Protein AF-A0A6A1UR45-F1 (afdb_monomer_lite)

Structure (mmCIF, N/CA/C/O backbone):
data_AF-A0A6A1UR45-F1
#
_entry.id   AF-A0A6A1UR45-F1
#
loop_
_atom_site.group_PDB
_atom_site.id
_atom_site.type_symbol
_atom_site.label_atom_id
_atom_site.label_alt_id
_atom_site.label_comp_id
_atom_site.label_asym_id
_atom_site.label_entity_id
_atom_site.label_seq_id
_atom_site.pdbx_PDB_ins_code
_atom_site.Cartn_x
_atom_site.Cartn_y
_atom_site.Cartn_z
_atom_site.occupancy
_atom_site.B_iso_or_equiv
_atom_site.auth_seq_id
_atom_site.auth_comp_id
_atom_site.auth_asym_id
_atom_site.auth_atom_id
_atom_site.pdbx_PDB_model_num
ATOM 1 N N . MET A 1 1 ? -0.175 7.652 -8.064 1.00 61.66 1 MET A N 1
ATOM 2 C CA . MET A 1 1 ? 0.955 7.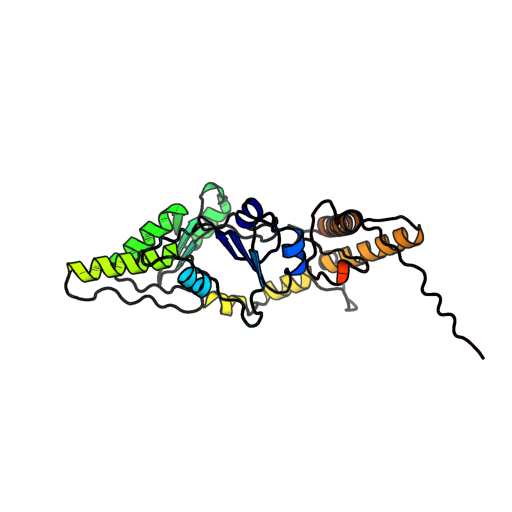831 -7.114 1.00 61.66 1 MET A CA 1
ATOM 3 C C . MET A 1 1 ? 1.199 9.313 -6.818 1.00 61.66 1 MET A C 1
ATOM 5 O O . MET A 1 1 ? 1.717 10.023 -7.670 1.00 61.66 1 MET A O 1
ATOM 9 N N . ARG A 1 2 ? 0.845 9.786 -5.615 1.00 75.94 2 ARG A N 1
ATOM 10 C CA . ARG A 1 2 ? 0.885 11.218 -5.234 1.00 75.94 2 ARG A CA 1
ATOM 11 C C . ARG A 1 2 ? 2.301 11.770 -5.034 1.00 75.94 2 ARG A C 1
ATOM 13 O O . ARG A 1 2 ? 2.609 12.852 -5.511 1.00 75.94 2 ARG A O 1
ATOM 20 N N . ARG A 1 3 ? 3.188 10.995 -4.401 1.00 85.00 3 ARG A N 1
ATOM 21 C CA . ARG A 1 3 ? 4.589 11.387 -4.177 1.00 85.00 3 ARG A CA 1
ATOM 22 C C . ARG A 1 3 ? 5.346 11.611 -5.488 1.00 85.00 3 ARG A C 1
ATOM 24 O O . ARG A 1 3 ? 6.034 12.615 -5.629 1.00 85.00 3 ARG A O 1
ATOM 31 N N . ALA A 1 4 ? 5.188 10.699 -6.449 1.00 83.69 4 ALA A N 1
ATOM 32 C CA . ALA A 1 4 ? 5.793 10.833 -7.773 1.00 83.69 4 ALA A CA 1
ATOM 33 C C . ALA A 1 4 ? 5.283 12.081 -8.506 1.00 83.69 4 ALA A C 1
ATOM 35 O O . ALA A 1 4 ? 6.070 12.772 -9.137 1.00 83.69 4 ALA A O 1
ATOM 36 N N . TYR A 1 5 ? 3.995 12.408 -8.357 1.00 83.06 5 TYR A N 1
ATOM 37 C CA . TYR A 1 5 ? 3.410 13.614 -8.942 1.00 83.06 5 TYR A CA 1
ATOM 38 C C . TYR A 1 5 ? 4.028 14.905 -8.382 1.00 83.06 5 TYR A C 1
ATOM 40 O O . TYR A 1 5 ? 4.360 15.796 -9.153 1.00 83.06 5 TYR A O 1
ATOM 48 N N . ILE A 1 6 ? 4.231 15.002 -7.062 1.00 87.19 6 ILE A N 1
ATOM 49 C CA . ILE A 1 6 ? 4.760 16.233 -6.444 1.00 87.19 6 ILE A CA 1
ATOM 50 C C . ILE A 1 6 ? 6.286 16.368 -6.527 1.00 87.19 6 ILE A C 1
ATOM 52 O O . ILE A 1 6 ? 6.792 17.483 -6.568 1.00 87.19 6 ILE A O 1
ATOM 56 N N . SER A 1 7 ? 7.024 15.254 -6.522 1.00 86.19 7 SER A N 1
ATOM 57 C CA . SER A 1 7 ? 8.495 15.260 -6.422 1.00 86.19 7 SER A CA 1
ATOM 58 C C . SER A 1 7 ? 9.215 14.842 -7.702 1.00 86.19 7 SER A C 1
ATOM 60 O O . SER A 1 7 ? 10.429 14.979 -7.783 1.00 86.19 7 SER A O 1
ATOM 62 N N . GLY A 1 8 ? 8.511 14.263 -8.678 1.00 86.12 8 GLY A N 1
ATOM 63 C CA . GLY A 1 8 ? 9.128 13.595 -9.829 1.00 86.12 8 GLY A CA 1
ATOM 64 C C . GLY A 1 8 ? 9.773 12.239 -9.501 1.00 86.12 8 GLY A C 1
ATOM 65 O O . GLY A 1 8 ? 10.103 11.481 -10.411 1.00 86.12 8 GLY A O 1
ATOM 66 N N . PHE A 1 9 ? 9.910 11.877 -8.219 1.00 87.44 9 PHE A N 1
ATOM 67 C CA . PHE A 1 9 ? 10.583 10.650 -7.798 1.00 87.44 9 PHE A CA 1
ATOM 68 C C . PHE A 1 9 ? 9.683 9.403 -7.877 1.00 87.44 9 PHE A C 1
ATOM 70 O O . PHE A 1 9 ? 8.673 9.263 -7.173 1.00 87.44 9 PHE A O 1
ATOM 77 N N . THR A 1 10 ? 10.108 8.444 -8.701 1.00 83.31 10 THR A N 1
ATOM 78 C CA . THR A 1 10 ? 9.331 7.254 -9.100 1.00 83.31 10 THR A CA 1
ATOM 79 C C . THR A 1 10 ? 9.735 5.953 -8.396 1.00 83.31 10 THR A C 1
ATOM 81 O O . THR A 1 10 ? 9.157 4.911 -8.696 1.00 83.31 10 THR A O 1
ATOM 84 N N . GLY A 1 11 ? 10.693 5.978 -7.459 1.00 78.25 11 GLY A N 1
ATOM 85 C CA . GLY A 1 11 ? 11.108 4.774 -6.718 1.00 78.25 11 GLY A CA 1
ATOM 86 C C . GLY A 1 11 ? 9.966 4.156 -5.902 1.00 78.25 11 GLY A C 1
ATOM 87 O O . GLY A 1 11 ? 8.991 4.827 -5.582 1.00 78.25 11 GLY A O 1
ATOM 88 N N . SER A 1 12 ? 10.025 2.873 -5.542 1.00 75.50 12 SER A N 1
ATOM 89 C CA . SER A 1 12 ? 8.885 2.253 -4.839 1.00 75.50 12 SER A CA 1
ATOM 90 C C . SER A 1 12 ? 8.754 2.696 -3.376 1.00 75.50 12 SER A C 1
ATOM 92 O O . SER A 1 12 ? 7.643 2.766 -2.854 1.00 75.50 12 SER A O 1
ATOM 94 N N . ALA A 1 13 ? 9.860 3.066 -2.727 1.00 74.69 13 ALA A N 1
ATOM 95 C CA . ALA A 1 13 ? 9.895 3.479 -1.327 1.00 74.69 13 ALA A CA 1
ATOM 96 C C . ALA A 1 13 ? 10.333 4.938 -1.200 1.00 74.69 13 ALA A C 1
ATOM 98 O O . ALA A 1 13 ? 11.231 5.379 -1.907 1.00 74.69 13 ALA A O 1
ATOM 99 N N . GLY A 1 14 ? 9.685 5.681 -0.305 1.00 80.94 14 GLY A N 1
ATOM 100 C CA . GLY A 1 14 ? 10.099 7.032 0.058 1.00 80.94 14 GLY A CA 1
ATOM 101 C C . GLY A 1 14 ? 8.958 7.884 0.600 1.00 80.94 14 GLY A C 1
ATOM 102 O O . GLY A 1 14 ? 7.808 7.714 0.182 1.00 80.94 14 GLY A O 1
ATOM 103 N N . THR A 1 15 ? 9.300 8.812 1.489 1.00 82.50 15 THR A N 1
ATOM 104 C CA . THR A 1 15 ? 8.380 9.710 2.198 1.00 82.50 15 THR A CA 1
ATOM 105 C C . THR A 1 15 ? 8.725 11.149 1.849 1.00 82.50 15 THR A C 1
ATOM 107 O O . THR A 1 15 ? 9.848 11.587 2.088 1.00 82.50 15 THR A O 1
ATOM 110 N N . ALA A 1 16 ? 7.768 11.879 1.276 1.00 86.56 16 ALA A N 1
ATOM 111 C CA . ALA A 1 16 ? 7.919 13.299 0.979 1.00 86.56 16 ALA A CA 1
ATOM 112 C C . ALA A 1 16 ? 7.260 14.140 2.075 1.00 86.56 16 ALA A C 1
ATOM 114 O O . ALA A 1 16 ? 6.125 13.867 2.463 1.00 86.56 16 ALA A O 1
ATOM 115 N N . VAL A 1 17 ? 7.959 15.176 2.525 1.00 87.44 17 VAL A N 1
ATOM 116 C CA . VAL A 1 17 ? 7.469 16.175 3.474 1.00 87.44 17 VAL A CA 1
ATOM 117 C C . VAL A 1 17 ? 7.670 17.545 2.856 1.00 87.44 17 VAL A C 1
ATOM 119 O O . VAL A 1 17 ? 8.765 17.874 2.405 1.00 87.44 17 VAL A O 1
ATOM 122 N N . VAL A 1 18 ? 6.608 18.342 2.828 1.00 88.81 18 VAL A N 1
ATOM 123 C CA . VAL A 1 18 ? 6.629 19.693 2.268 1.00 88.81 18 VAL A CA 1
ATOM 124 C C . VAL A 1 18 ? 6.163 20.659 3.348 1.00 88.81 18 VAL A C 1
ATOM 126 O O . VAL A 1 18 ? 5.072 20.508 3.895 1.00 88.81 18 VAL A O 1
ATOM 129 N N . THR A 1 19 ? 7.007 21.632 3.672 1.00 88.69 19 THR A N 1
ATOM 130 C CA . THR A 1 19 ? 6.683 22.779 4.526 1.00 88.69 19 THR A CA 1
ATOM 131 C C . THR A 1 19 ? 6.511 24.025 3.655 1.00 88.69 19 THR A C 1
ATOM 133 O O . THR A 1 19 ? 6.597 23.949 2.430 1.00 88.69 19 THR A O 1
ATOM 136 N N . LYS A 1 20 ? 6.257 25.191 4.266 1.00 85.31 20 LYS A N 1
ATOM 137 C CA . LYS A 1 20 ? 6.174 26.459 3.522 1.00 85.31 20 LYS A CA 1
ATOM 138 C C . LYS A 1 20 ? 7.469 26.788 2.774 1.00 85.31 20 LYS A C 1
ATOM 140 O O . LYS A 1 20 ? 7.406 27.348 1.687 1.00 85.31 20 LYS A O 1
ATOM 145 N N . ASP A 1 21 ? 8.607 26.392 3.344 1.00 87.44 21 ASP A N 1
ATOM 146 C CA . ASP A 1 21 ? 9.923 26.848 2.892 1.00 87.44 21 ASP A CA 1
ATOM 147 C C . ASP A 1 21 ? 10.797 25.719 2.332 1.00 87.44 21 ASP A C 1
ATOM 149 O O . ASP A 1 21 ? 11.797 25.985 1.667 1.00 87.44 21 ASP A O 1
ATOM 153 N N . LYS A 1 22 ? 10.475 24.449 2.623 1.00 90.75 22 LYS A N 1
ATOM 154 C CA . LYS A 1 22 ? 11.328 23.301 2.278 1.00 90.75 22 LYS A CA 1
ATOM 155 C C . LYS A 1 22 ? 10.511 22.119 1.768 1.00 90.75 22 LYS A C 1
ATOM 157 O O . LYS A 1 22 ? 9.478 21.776 2.336 1.00 90.75 22 LYS A O 1
ATOM 162 N N . ALA A 1 23 ? 11.031 21.438 0.750 1.00 92.38 23 ALA A N 1
ATOM 163 C CA . ALA A 1 23 ? 10.543 20.142 0.292 1.00 92.38 23 ALA A CA 1
ATOM 164 C C . ALA A 1 23 ? 11.639 19.093 0.499 1.00 92.38 23 ALA A C 1
ATOM 166 O O . ALA A 1 23 ? 12.772 19.270 0.054 1.00 92.38 23 ALA A O 1
ATOM 167 N N . VAL A 1 24 ? 11.321 18.014 1.208 1.00 93.50 24 VAL A N 1
ATOM 168 C CA . VAL A 1 24 ? 12.292 17.002 1.631 1.00 93.50 24 VAL A CA 1
ATOM 169 C C . VAL A 1 24 ? 11.771 15.610 1.299 1.00 93.50 24 VAL A C 1
ATOM 171 O O . VAL A 1 24 ? 10.597 15.312 1.518 1.00 93.50 24 VAL A O 1
ATOM 174 N N . LEU A 1 25 ? 12.636 14.745 0.769 1.00 92.19 25 LEU A N 1
ATOM 175 C CA . LEU A 1 25 ? 12.317 13.356 0.450 1.00 92.19 25 LEU A CA 1
ATOM 176 C C . LEU A 1 25 ? 13.262 12.411 1.198 1.00 92.19 25 LEU A C 1
ATOM 178 O O . LEU A 1 25 ? 14.460 12.408 0.932 1.00 92.19 25 LEU A O 1
ATOM 182 N N . TRP A 1 26 ? 12.718 11.544 2.052 1.00 89.62 26 TRP A N 1
ATOM 183 C CA . TRP A 1 26 ? 13.439 10.383 2.575 1.00 89.62 26 TRP A CA 1
ATOM 184 C C . TRP A 1 26 ? 13.266 9.197 1.643 1.00 89.62 26 TRP A C 1
ATOM 186 O O . TRP A 1 26 ? 12.150 8.879 1.236 1.00 89.62 26 TRP A O 1
ATOM 196 N N . THR A 1 27 ? 14.356 8.500 1.358 1.00 86.06 27 THR A N 1
ATOM 197 C CA . THR A 1 27 ? 14.334 7.206 0.670 1.00 86.06 27 THR A CA 1
ATOM 198 C C . THR A 1 27 ? 15.466 6.331 1.192 1.00 86.06 27 THR A C 1
ATOM 200 O O . THR A 1 27 ? 16.374 6.841 1.839 1.00 86.06 27 THR A O 1
ATOM 203 N N . ASP A 1 28 ? 15.421 5.027 0.932 1.00 82.31 28 ASP A N 1
ATOM 204 C CA . ASP A 1 28 ? 16.487 4.095 1.308 1.00 82.31 28 ASP A CA 1
ATOM 205 C C . ASP A 1 28 ? 17.584 3.966 0.232 1.00 82.31 28 ASP A C 1
ATOM 207 O O . ASP A 1 28 ? 17.444 4.453 -0.899 1.00 82.31 28 ASP A O 1
ATOM 211 N N . GLY A 1 29 ? 18.670 3.269 0.588 1.00 78.75 29 GLY A N 1
ATOM 212 C CA . GLY A 1 29 ? 19.884 3.126 -0.221 1.00 78.75 29 GLY A CA 1
ATOM 213 C C . GLY A 1 29 ? 19.690 2.585 -1.634 1.00 78.75 29 GLY A C 1
ATOM 214 O O . GLY A 1 29 ? 20.493 2.891 -2.515 1.00 78.75 29 GLY A O 1
ATOM 215 N N . ARG A 1 30 ? 18.600 1.853 -1.900 1.00 74.44 30 ARG A N 1
ATOM 216 C CA . ARG A 1 30 ? 18.278 1.347 -3.245 1.00 74.44 30 ARG A CA 1
ATOM 217 C C . ARG A 1 30 ? 18.024 2.470 -4.247 1.00 74.44 30 ARG A C 1
ATOM 219 O O . ARG A 1 30 ? 18.229 2.276 -5.441 1.00 74.44 30 ARG A O 1
ATOM 226 N N . TYR A 1 31 ? 17.585 3.628 -3.758 1.00 81.56 31 TYR A N 1
ATOM 227 C CA . TYR A 1 31 ? 17.059 4.715 -4.577 1.00 81.56 31 TYR A CA 1
ATOM 228 C C . TYR A 1 31 ? 17.849 6.015 -4.475 1.00 81.56 31 TYR A C 1
ATOM 230 O O . TYR A 1 31 ? 17.479 6.995 -5.106 1.00 81.56 31 TYR A O 1
ATOM 238 N N . PHE A 1 32 ? 18.947 6.037 -3.726 1.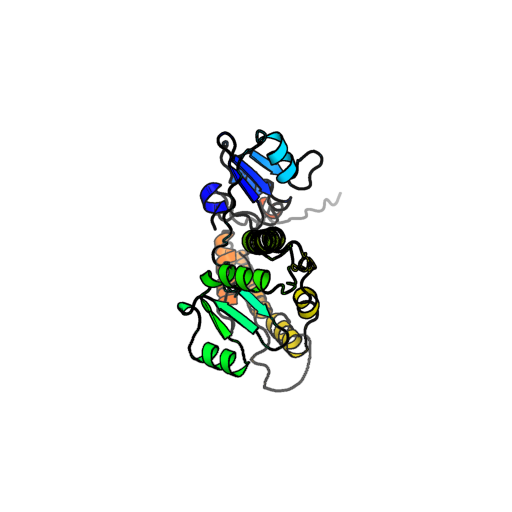00 85.31 32 PHE A N 1
ATOM 239 C CA . PHE A 1 32 ? 19.814 7.202 -3.555 1.00 85.31 32 PHE A CA 1
ATOM 240 C C . PHE A 1 32 ? 20.212 7.864 -4.880 1.00 85.31 32 PHE A C 1
ATOM 242 O O . PHE A 1 32 ? 19.880 9.022 -5.117 1.00 85.31 32 PHE A O 1
ATOM 249 N N . LEU A 1 33 ? 20.842 7.101 -5.774 1.00 82.75 33 LEU A N 1
ATOM 250 C CA . LEU A 1 33 ? 21.293 7.609 -7.073 1.00 82.75 33 LEU A CA 1
ATOM 251 C C . LEU A 1 33 ? 20.128 7.963 -8.006 1.00 82.75 33 LEU A C 1
ATOM 253 O O . LEU A 1 33 ? 20.268 8.819 -8.876 1.00 82.75 33 LEU A O 1
ATOM 257 N N . GLN A 1 34 ? 18.986 7.286 -7.860 1.00 80.56 34 GLN A N 1
ATOM 258 C CA . GLN A 1 34 ? 17.786 7.590 -8.638 1.00 80.56 34 GLN A CA 1
ATOM 259 C C . GLN A 1 34 ? 17.159 8.905 -8.174 1.00 80.56 34 GLN A C 1
ATOM 261 O O . GLN A 1 34 ? 16.803 9.739 -9.000 1.00 80.56 34 GLN A O 1
ATOM 266 N N . ALA A 1 35 ? 17.038 9.103 -6.863 1.00 86.62 35 ALA A N 1
ATOM 267 C CA . ALA A 1 35 ? 16.469 10.307 -6.288 1.00 86.62 35 ALA A CA 1
ATOM 268 C C . ALA A 1 35 ? 17.312 11.539 -6.637 1.00 86.62 35 ALA A C 1
ATOM 270 O O . ALA A 1 35 ? 16.742 12.545 -7.032 1.00 86.62 35 ALA A O 1
ATOM 271 N N . GLU A 1 36 ? 18.646 11.443 -6.623 1.00 88.06 36 GLU A N 1
ATOM 272 C CA . GLU A 1 36 ? 19.525 12.546 -7.058 1.00 88.06 36 GLU A CA 1
ATOM 273 C C . GLU A 1 36 ? 19.321 12.959 -8.517 1.00 88.06 36 GLU A C 1
ATOM 275 O O . GLU A 1 36 ? 19.509 14.122 -8.857 1.00 88.06 36 GLU A O 1
ATOM 280 N N . LYS A 1 37 ? 18.943 12.017 -9.386 1.00 87.25 37 LYS A N 1
ATOM 281 C CA . LYS A 1 37 ? 18.702 12.295 -10.808 1.00 87.25 37 LYS A CA 1
ATOM 282 C C . LYS A 1 37 ? 17.296 12.816 -11.085 1.00 87.25 37 LYS A C 1
ATOM 284 O O . LYS A 1 37 ? 17.110 13.559 -12.040 1.00 87.25 37 LYS A O 1
ATOM 289 N N . GLN A 1 38 ? 16.308 12.370 -10.309 1.00 87.69 38 GLN A N 1
ATOM 290 C CA . GLN A 1 38 ? 14.892 12.650 -10.562 1.00 87.69 38 GLN A CA 1
ATOM 291 C C . GLN A 1 38 ? 14.365 13.869 -9.800 1.00 87.69 38 GLN A C 1
ATOM 293 O O . GLN A 1 38 ? 13.414 14.497 -10.258 1.00 87.69 38 GLN A O 1
ATOM 298 N N . LEU A 1 39 ? 14.942 14.188 -8.641 1.00 88.94 39 LEU A N 1
ATOM 299 C CA . LEU A 1 39 ? 14.537 15.343 -7.848 1.00 88.94 39 LEU A CA 1
ATOM 300 C C . LEU A 1 39 ? 15.047 16.644 -8.476 1.00 88.94 39 LEU A C 1
ATOM 302 O O . LEU A 1 39 ? 16.191 16.729 -8.919 1.00 88.94 39 LEU A O 1
ATOM 306 N N . SER A 1 40 ? 14.212 17.684 -8.475 1.00 88.31 40 SER A N 1
ATOM 307 C CA . SER A 1 40 ? 14.656 19.038 -8.817 1.00 88.31 40 SER A CA 1
ATOM 308 C C . SER A 1 40 ? 15.487 19.650 -7.686 1.00 88.31 40 SER A C 1
ATOM 310 O O . SER A 1 40 ? 15.397 19.229 -6.536 1.00 88.31 40 SER A O 1
ATOM 312 N N . SER A 1 41 ? 16.246 20.705 -7.989 1.00 87.50 41 SER A N 1
ATOM 313 C CA . SER A 1 41 ? 17.092 21.424 -7.018 1.00 87.50 41 SER A CA 1
ATOM 314 C C . SER A 1 41 ? 16.334 22.013 -5.820 1.00 87.50 41 SER A C 1
ATOM 316 O O . SER A 1 41 ? 16.941 22.335 -4.804 1.00 87.50 41 SER A O 1
ATOM 318 N N . SER A 1 42 ? 15.011 22.149 -5.925 1.00 89.69 42 SER A N 1
ATOM 319 C CA . SER A 1 42 ? 14.119 22.570 -4.841 1.00 89.69 42 SER A CA 1
ATOM 320 C C . SER A 1 42 ? 13.849 21.487 -3.788 1.00 89.69 42 SER A C 1
ATOM 322 O O . SER A 1 42 ? 13.271 21.796 -2.747 1.00 89.69 42 SER A O 1
ATOM 324 N N . TRP A 1 43 ? 14.244 20.236 -4.039 1.00 93.69 43 TRP A N 1
ATOM 325 C CA . TRP A 1 43 ? 14.061 19.119 -3.117 1.00 93.69 43 TRP A CA 1
ATOM 326 C C . TRP A 1 43 ? 15.361 18.750 -2.410 1.00 93.69 43 TRP A C 1
ATOM 328 O O . TRP A 1 43 ? 16.416 18.616 -3.023 1.00 93.69 43 TRP A O 1
ATOM 338 N N . ILE A 1 44 ? 15.260 18.501 -1.108 1.00 93.06 44 ILE A N 1
ATOM 339 C CA . ILE A 1 44 ? 16.358 18.000 -0.284 1.00 93.06 44 ILE A CA 1
ATOM 340 C C . ILE A 1 44 ? 16.217 16.482 -0.163 1.00 93.06 44 ILE A C 1
ATOM 342 O O . ILE A 1 44 ? 15.213 15.977 0.344 1.00 93.06 44 ILE A O 1
ATOM 346 N N . LEU A 1 45 ? 17.228 15.743 -0.619 1.00 91.94 45 LEU A N 1
ATOM 347 C CA . LEU A 1 45 ? 17.277 14.291 -0.483 1.00 91.94 45 LEU A CA 1
ATOM 348 C C . LEU A 1 45 ? 17.842 13.890 0.884 1.00 91.94 45 LEU A C 1
ATOM 350 O O . LEU A 1 45 ? 19.012 14.127 1.176 1.00 91.94 45 LEU A O 1
ATOM 354 N N . MET A 1 46 ? 17.032 13.202 1.681 1.00 90.81 46 MET A N 1
ATOM 355 C CA . MET A 1 46 ? 17.437 12.583 2.939 1.00 90.81 46 MET A CA 1
ATOM 356 C C . MET A 1 46 ? 17.725 11.097 2.717 1.00 90.81 46 MET A C 1
ATOM 358 O O . MET A 1 46 ? 16.844 10.302 2.372 1.00 90.81 46 MET A O 1
ATOM 362 N N . ARG A 1 47 ? 18.986 10.710 2.917 1.00 88.88 47 ARG A N 1
ATOM 363 C CA . ARG A 1 47 ? 19.456 9.329 2.756 1.00 88.88 47 ARG A CA 1
ATOM 364 C C . ARG A 1 47 ? 19.132 8.513 4.008 1.00 88.88 47 ARG A C 1
ATOM 366 O O . ARG A 1 47 ? 19.947 8.432 4.924 1.00 88.88 47 ARG A O 1
ATOM 373 N N . ALA A 1 48 ? 17.926 7.954 4.073 1.00 79.56 48 ALA A N 1
ATOM 374 C CA . ALA A 1 48 ? 17.450 7.245 5.257 1.00 79.56 48 ALA A CA 1
ATOM 375 C C . ALA A 1 48 ? 18.376 6.068 5.612 1.00 79.56 48 ALA A C 1
ATOM 377 O O . ALA A 1 48 ? 18.740 5.274 4.743 1.00 79.56 48 ALA A O 1
ATOM 378 N N . GLY A 1 49 ? 18.744 5.964 6.893 1.00 76.75 49 GLY A N 1
ATOM 379 C CA . GLY A 1 49 ? 19.651 4.935 7.414 1.00 76.75 49 GLY A CA 1
ATOM 380 C C . GLY A 1 49 ? 21.132 5.330 7.445 1.00 76.75 49 GLY A C 1
ATOM 381 O O . GLY A 1 49 ? 21.925 4.609 8.044 1.00 76.75 49 GLY A O 1
ATOM 382 N N . ASN A 1 50 ? 21.515 6.470 6.860 1.00 84.25 50 ASN A N 1
ATOM 383 C CA . ASN A 1 50 ? 22.871 6.997 7.008 1.00 84.25 50 ASN A CA 1
ATOM 384 C C . ASN A 1 50 ? 23.051 7.692 8.367 1.00 84.25 50 ASN A C 1
ATOM 386 O O . ASN A 1 50 ? 22.134 8.337 8.877 1.00 84.25 50 ASN A O 1
ATOM 390 N N . LEU A 1 51 ? 24.264 7.604 8.925 1.00 80.06 51 LEU A N 1
ATOM 391 C CA . LEU A 1 51 ? 24.618 8.272 10.178 1.00 80.06 51 LEU A CA 1
ATOM 392 C C . LEU A 1 51 ? 24.448 9.797 10.038 1.00 80.06 51 LEU A C 1
ATOM 394 O O . LEU A 1 51 ? 24.941 10.386 9.077 1.00 80.06 51 LEU A O 1
ATOM 398 N N . GLY A 1 52 ? 23.755 10.427 10.989 1.00 83.00 52 GLY A N 1
ATOM 399 C CA . GLY A 1 52 ? 23.518 11.877 10.998 1.00 83.00 52 GLY A CA 1
ATOM 400 C C . GLY A 1 52 ? 22.343 12.362 10.140 1.00 83.00 52 GLY A C 1
ATOM 401 O O . GLY A 1 52 ? 22.101 13.564 10.089 1.00 83.00 52 GLY A O 1
ATOM 402 N N . VAL A 1 53 ? 21.596 11.465 9.483 1.00 86.44 53 VAL A N 1
ATOM 403 C CA . VAL A 1 53 ? 20.344 11.832 8.804 1.00 86.44 53 VAL A CA 1
ATOM 404 C C . VAL A 1 53 ? 19.183 11.698 9.795 1.00 86.44 53 VAL A C 1
ATOM 406 O O . VAL A 1 53 ? 18.925 10.579 10.244 1.00 86.44 53 VAL A O 1
ATOM 409 N N . PRO A 1 54 ? 18.466 12.789 10.127 1.00 87.50 54 PRO A N 1
ATOM 410 C CA . PRO A 1 54 ? 17.355 12.726 11.067 1.00 87.50 54 PRO A CA 1
ATOM 411 C C . PRO A 1 54 ? 16.200 11.909 10.488 1.00 87.50 54 PRO A C 1
ATOM 413 O O . PRO A 1 54 ? 15.962 11.879 9.272 1.00 87.50 54 PRO A O 1
ATOM 416 N N . THR A 1 55 ? 15.441 11.264 11.365 1.00 81.81 55 THR A N 1
ATOM 417 C CA . THR A 1 55 ? 14.139 10.699 11.021 1.00 81.81 55 THR A CA 1
ATOM 418 C C . THR A 1 55 ? 13.161 11.813 10.649 1.00 81.81 55 THR A C 1
ATOM 420 O O . THR A 1 55 ? 13.336 12.984 10.991 1.00 81.81 55 THR A O 1
ATOM 423 N N . THR A 1 56 ? 12.076 11.452 9.963 1.00 78.25 56 THR A N 1
ATOM 424 C CA . THR A 1 56 ? 11.034 12.417 9.596 1.00 78.25 56 THR A CA 1
ATOM 425 C C . THR A 1 56 ? 10.463 13.150 10.814 1.00 78.25 56 THR A C 1
ATOM 427 O O . THR A 1 56 ? 10.157 14.334 10.719 1.00 78.25 56 THR A O 1
ATOM 430 N N . ILE A 1 57 ? 10.344 12.468 11.957 1.00 79.69 57 ILE A N 1
ATOM 431 C CA . ILE A 1 57 ? 9.802 13.044 13.194 1.00 79.69 57 ILE A CA 1
ATOM 432 C C . ILE A 1 57 ? 10.797 14.030 13.814 1.00 79.69 57 ILE A C 1
ATOM 434 O O . ILE A 1 57 ? 10.406 15.142 14.154 1.00 79.69 57 ILE A O 1
ATOM 438 N N . GLU A 1 58 ? 12.073 13.653 13.920 1.00 84.88 58 GLU A N 1
ATOM 439 C CA . GLU A 1 58 ? 13.127 14.533 14.447 1.00 84.88 58 GLU A CA 1
ATOM 440 C C . GLU A 1 58 ? 13.236 15.813 13.616 1.00 84.88 58 GLU A C 1
ATOM 442 O O . GLU A 1 58 ? 13.171 16.911 14.161 1.00 84.88 58 GLU A O 1
ATOM 447 N N . TRP A 1 59 ? 13.267 15.682 12.288 1.00 88.44 59 TRP A N 1
ATOM 448 C CA . TRP A 1 59 ? 13.332 16.835 11.393 1.00 88.44 59 TRP A CA 1
ATOM 449 C C . TRP A 1 59 ? 12.097 17.741 11.496 1.00 88.44 59 TRP A C 1
ATOM 451 O O . TRP A 1 59 ? 12.214 18.965 11.471 1.00 88.44 59 TRP A O 1
ATOM 461 N N . LEU A 1 60 ? 10.899 17.162 11.626 1.00 83.81 60 LEU A N 1
ATOM 462 C CA . LEU A 1 60 ? 9.676 17.943 11.822 1.00 83.81 60 LEU A CA 1
ATOM 463 C C . LEU A 1 60 ? 9.694 18.702 13.153 1.00 83.81 60 LEU A C 1
ATOM 465 O O . LEU A 1 60 ? 9.281 19.858 13.178 1.00 83.81 60 LEU A O 1
ATOM 469 N N . ASN A 1 61 ? 10.198 18.088 14.225 1.00 84.88 61 ASN A N 1
ATOM 470 C CA . ASN A 1 61 ? 10.333 18.740 15.529 1.00 84.88 61 ASN A CA 1
ATOM 471 C C . ASN A 1 61 ? 11.352 19.888 15.512 1.00 84.88 61 ASN A C 1
ATOM 473 O O . ASN A 1 61 ? 11.188 20.854 16.249 1.00 84.88 61 ASN A O 1
ATOM 477 N N . GLU A 1 62 ? 12.384 19.801 14.672 1.00 85.94 62 GLU A N 1
ATOM 478 C CA . GLU A 1 62 ? 13.373 20.871 14.502 1.00 85.94 62 GLU A CA 1
ATOM 479 C C . GLU A 1 62 ? 12.850 22.036 13.652 1.00 85.94 62 GLU A C 1
ATOM 481 O O . GLU A 1 62 ? 13.171 23.195 13.911 1.00 85.94 62 GLU A O 1
ATOM 486 N N . VAL A 1 63 ? 12.073 21.743 12.605 1.00 87.06 63 VAL A N 1
ATOM 487 C CA . VAL A 1 63 ? 11.664 22.748 11.611 1.00 87.06 63 VAL A CA 1
ATOM 488 C C . VAL A 1 63 ? 10.339 23.423 11.962 1.00 87.06 63 VAL A C 1
ATOM 490 O O . VAL A 1 63 ? 10.096 24.553 11.532 1.00 87.06 63 VAL A O 1
ATOM 493 N N . LEU A 1 64 ? 9.462 22.764 12.719 1.00 85.38 64 LEU A N 1
ATOM 494 C CA . LEU A 1 64 ? 8.167 23.325 13.089 1.00 85.38 64 LEU A CA 1
ATOM 495 C C . LEU A 1 64 ? 8.240 24.084 14.411 1.00 85.38 64 LEU A C 1
ATOM 497 O O . LEU A 1 64 ? 8.714 23.578 15.423 1.00 85.38 64 LEU A O 1
ATOM 501 N N . ALA A 1 65 ? 7.679 25.294 14.417 1.00 83.88 65 ALA A N 1
ATOM 502 C CA . ALA A 1 65 ? 7.453 26.030 15.653 1.00 83.88 65 ALA A CA 1
ATOM 503 C C . ALA A 1 65 ? 6.465 25.276 16.571 1.00 83.88 65 ALA A C 1
ATOM 505 O O . ALA A 1 65 ? 5.577 24.573 16.069 1.00 83.88 65 ALA A O 1
ATOM 506 N N . PRO A 1 66 ? 6.550 25.463 17.902 1.00 79.25 66 PRO A N 1
ATOM 507 C CA . PRO A 1 66 ? 5.564 24.927 18.836 1.00 79.25 66 PRO A CA 1
ATOM 508 C C . PRO A 1 66 ? 4.134 25.303 18.418 1.00 79.25 66 PRO A C 1
ATOM 510 O O . PRO A 1 66 ? 3.832 26.471 18.181 1.00 79.25 66 PRO A O 1
ATOM 513 N N . GLY A 1 67 ? 3.256 24.305 18.288 1.00 77.12 67 GLY A N 1
ATOM 514 C CA . GLY A 1 67 ? 1.886 24.486 17.781 1.00 77.12 67 GLY A CA 1
ATOM 515 C C . GLY A 1 67 ? 1.736 24.415 16.252 1.00 77.12 67 GLY A C 1
ATOM 516 O O . GLY A 1 67 ? 0.637 24.628 15.733 1.00 77.12 67 GLY A O 1
ATOM 517 N N . GLY A 1 68 ? 2.809 24.098 15.520 1.00 77.38 68 GLY A N 1
ATOM 518 C CA . GLY A 1 68 ? 2.772 23.822 14.086 1.00 77.38 68 GLY A CA 1
ATOM 519 C C . GLY A 1 68 ? 1.823 22.670 13.741 1.00 77.38 68 GLY A C 1
ATOM 520 O O . GLY A 1 68 ? 1.759 21.658 14.435 1.00 77.38 68 GLY A O 1
ATOM 521 N N . ARG A 1 69 ? 1.062 22.825 12.653 1.00 75.62 69 ARG A N 1
ATOM 522 C CA . ARG A 1 69 ? 0.099 21.818 12.186 1.00 75.62 69 ARG A CA 1
ATOM 523 C C . ARG A 1 69 ? 0.696 21.014 11.039 1.00 75.62 69 ARG A C 1
ATOM 525 O O . ARG A 1 69 ? 1.176 21.597 10.070 1.00 75.62 69 ARG A O 1
ATOM 532 N N . VAL A 1 70 ? 0.607 19.689 11.126 1.00 77.44 70 VAL A N 1
ATOM 533 C CA . VAL A 1 70 ? 1.046 18.762 10.074 1.00 77.44 70 VAL A CA 1
ATOM 534 C C . VAL A 1 70 ? -0.177 18.105 9.447 1.00 77.44 70 VAL A C 1
ATOM 536 O O . VAL A 1 70 ? -0.982 17.492 10.143 1.00 77.44 70 VAL A O 1
ATOM 539 N N . GLY A 1 71 ? -0.323 18.248 8.130 1.00 65.12 71 GLY A N 1
ATOM 540 C CA . GLY A 1 71 ? -1.351 17.561 7.351 1.00 65.12 71 GLY A CA 1
ATOM 541 C C . GLY A 1 71 ? -0.792 16.284 6.731 1.00 65.12 71 GLY A C 1
ATOM 542 O O . GLY A 1 71 ? 0.269 16.314 6.113 1.00 65.12 71 GLY A O 1
ATOM 543 N N . ILE A 1 72 ? -1.509 15.171 6.876 1.00 64.94 72 ILE A N 1
ATOM 544 C CA . ILE A 1 72 ? -1.175 13.890 6.244 1.00 64.94 72 ILE A CA 1
ATOM 545 C C . ILE A 1 72 ? -2.399 13.447 5.450 1.00 64.94 72 ILE A C 1
ATOM 547 O O . ILE A 1 72 ? -3.507 13.440 5.981 1.00 64.94 72 ILE A O 1
ATOM 551 N N . ASP A 1 73 ? -2.209 13.080 4.183 1.00 56.72 73 ASP A N 1
ATOM 552 C CA . ASP A 1 73 ? -3.281 12.482 3.390 1.00 56.72 73 ASP A CA 1
ATOM 553 C C . ASP A 1 73 ? -3.433 10.999 3.778 1.00 56.72 73 ASP A C 1
ATOM 555 O O . ASP A 1 73 ? -2.489 10.225 3.596 1.00 56.72 73 ASP A O 1
ATOM 559 N N . PRO A 1 74 ? -4.593 10.575 4.308 1.00 47.81 74 PRO A N 1
ATOM 560 C CA . PRO A 1 74 ? -4.781 9.224 4.826 1.00 47.81 74 PRO A CA 1
ATOM 561 C C . PRO A 1 74 ? -4.983 8.152 3.742 1.00 47.81 74 PRO A C 1
ATOM 563 O O . PRO A 1 74 ? -5.170 6.985 4.096 1.00 47.81 74 PRO A O 1
ATOM 566 N N . ARG A 1 75 ? -4.987 8.513 2.446 1.00 47.72 75 ARG A N 1
ATOM 567 C CA . ARG A 1 75 ? -5.316 7.599 1.337 1.00 47.72 75 ARG A CA 1
ATOM 568 C C . ARG A 1 75 ? -4.091 7.282 0.451 1.00 47.72 75 ARG A C 1
ATOM 570 O O . ARG A 1 75 ? -3.340 8.161 0.032 1.00 47.72 75 ARG A O 1
ATOM 577 N N . GLY A 1 76 ? -3.886 6.006 0.128 1.00 45.88 76 GLY A N 1
ATOM 578 C CA . GLY A 1 76 ? -3.066 5.552 -1.009 1.00 45.88 76 GLY A CA 1
ATOM 579 C C . GLY A 1 76 ? -3.984 5.336 -2.216 1.00 45.88 76 GLY A C 1
ATOM 580 O O . GLY A 1 76 ? -5.169 5.131 -2.010 1.00 45.88 76 GLY A O 1
ATOM 581 N N . SER A 1 77 ? -3.503 5.423 -3.461 1.00 41.88 77 SER A N 1
ATOM 582 C CA . SER A 1 77 ? -4.318 5.165 -4.678 1.00 41.88 77 SER A CA 1
ATOM 583 C C . SER A 1 77 ? -3.788 3.934 -5.441 1.00 41.88 77 SER A C 1
ATOM 585 O O . SER A 1 77 ? -2.568 3.785 -5.522 1.00 41.88 77 SER A O 1
ATOM 587 N N . ASP A 1 78 ? -4.711 3.092 -5.939 1.00 51.91 78 ASP A N 1
ATOM 588 C CA . ASP A 1 78 ? -4.672 1.619 -6.087 1.00 51.91 78 ASP A CA 1
ATOM 589 C C . ASP A 1 78 ? -3.382 1.102 -6.754 1.00 51.91 78 ASP A C 1
ATOM 591 O O . ASP A 1 78 ? -2.917 1.648 -7.754 1.00 51.91 78 ASP A O 1
ATOM 595 N N . VAL A 1 79 ? -2.772 0.083 -6.136 1.00 55.94 79 VAL A N 1
ATOM 596 C CA . VAL A 1 79 ? -1.357 -0.311 -6.277 1.00 55.94 79 VAL A CA 1
ATOM 597 C C . VAL A 1 79 ? -1.075 -0.985 -7.633 1.00 55.94 79 VAL A C 1
ATOM 599 O O . VAL A 1 79 ? -1.517 -2.112 -7.846 1.00 55.94 79 VAL A O 1
ATOM 602 N N . PRO A 1 80 ? -0.286 -0.369 -8.537 1.00 54.28 80 PRO A N 1
ATOM 603 C CA . PRO A 1 80 ? 0.144 -1.026 -9.772 1.00 54.28 80 PRO A CA 1
ATOM 604 C C . PRO A 1 80 ? 0.946 -2.299 -9.477 1.00 54.28 80 PRO A C 1
ATOM 606 O O . PRO A 1 80 ? 1.715 -2.321 -8.514 1.00 54.28 80 PRO A O 1
ATOM 609 N N . HIS A 1 81 ? 0.818 -3.324 -10.325 1.00 50.97 81 HIS A N 1
ATOM 610 C CA . HIS A 1 81 ? 1.554 -4.597 -10.228 1.00 50.97 81 HIS A CA 1
ATOM 611 C C . HIS A 1 81 ? 1.206 -5.474 -9.010 1.00 50.97 81 HIS A C 1
ATOM 613 O O . HIS A 1 81 ? 1.877 -6.470 -8.747 1.00 50.97 81 HIS A O 1
ATOM 619 N N . SER A 1 82 ? 0.165 -5.126 -8.247 1.00 52.38 82 SER A N 1
ATOM 620 C CA . SER A 1 82 ? -0.360 -5.953 -7.157 1.00 52.38 82 SER A CA 1
ATOM 621 C C . SER A 1 82 ? -1.844 -6.232 -7.387 1.00 52.38 82 SER A C 1
ATOM 623 O O . SER A 1 82 ? -2.607 -5.279 -7.532 1.00 52.38 82 SER A O 1
ATOM 625 N N . PRO A 1 83 ? -2.294 -7.499 -7.381 1.00 56.81 83 PRO A N 1
ATOM 626 C CA . PRO A 1 83 ? -3.705 -7.846 -7.539 1.00 56.81 83 PRO A CA 1
ATOM 627 C C . PRO A 1 83 ? -4.465 -7.630 -6.219 1.00 56.81 83 PRO A C 1
ATOM 629 O O . PRO A 1 83 ? -5.044 -8.554 -5.655 1.00 56.81 83 PRO A O 1
ATOM 632 N N . VAL A 1 84 ? -4.402 -6.413 -5.680 1.00 63.84 84 VAL A N 1
ATOM 633 C CA . VAL A 1 84 ? -5.051 -6.023 -4.426 1.00 63.84 84 VAL A CA 1
ATOM 634 C C . VAL A 1 84 ? -5.989 -4.852 -4.677 1.00 63.84 84 VAL A C 1
ATOM 636 O O . VAL A 1 84 ? -5.716 -3.984 -5.502 1.00 63.84 84 VAL A O 1
ATOM 639 N N . MET A 1 85 ? -7.094 -4.828 -3.940 1.00 66.75 85 MET A N 1
ATOM 640 C CA . MET A 1 85 ? -8.102 -3.770 -3.988 1.00 66.75 85 MET A CA 1
ATOM 641 C C . MET A 1 85 ? -8.124 -3.009 -2.667 1.00 66.75 85 MET A C 1
ATOM 643 O O . MET A 1 85 ? -7.896 -3.609 -1.614 1.00 66.75 85 MET A O 1
ATOM 647 N N . TYR A 1 86 ? -8.433 -1.707 -2.695 1.00 75.44 86 TYR A N 1
ATOM 648 C CA . TYR A 1 86 ? -8.758 -1.007 -1.452 1.00 75.44 86 TYR A CA 1
ATOM 649 C C . TYR A 1 86 ? -10.000 -1.579 -0.802 1.00 75.44 86 TYR A C 1
ATOM 651 O O . TYR A 1 86 ? -11.112 -1.451 -1.315 1.00 75.44 86 TYR A O 1
ATOM 659 N N . ALA A 1 87 ? -9.774 -2.159 0.365 1.00 83.69 87 ALA A N 1
ATOM 660 C CA . ALA A 1 87 ? -10.808 -2.587 1.266 1.00 83.69 87 ALA A CA 1
ATOM 661 C C . ALA A 1 87 ? -10.282 -2.554 2.703 1.00 83.69 87 ALA A C 1
ATOM 663 O O . ALA A 1 87 ? -9.076 -2.671 2.939 1.00 83.69 87 ALA A O 1
ATOM 664 N N . TYR A 1 88 ? -11.201 -2.434 3.653 1.00 88.88 88 TYR A N 1
ATOM 665 C CA . TYR A 1 88 ? -10.941 -2.720 5.060 1.00 88.88 88 TYR A CA 1
ATOM 666 C C . TYR A 1 88 ? -11.795 -3.903 5.494 1.00 88.88 88 TYR A C 1
ATOM 668 O O . TYR A 1 88 ? -12.910 -4.066 5.013 1.00 88.88 88 TYR A O 1
ATOM 676 N N . LEU A 1 89 ? -11.287 -4.719 6.410 1.00 89.75 89 LEU A N 1
ATOM 677 C CA . LEU A 1 89 ? -12.034 -5.827 6.992 1.00 89.75 89 LEU A CA 1
ATOM 678 C C . LEU A 1 89 ? -11.997 -5.682 8.510 1.00 89.75 89 LEU A C 1
ATOM 680 O O . LEU A 1 89 ? -10.915 -5.643 9.096 1.00 89.75 89 LEU A O 1
ATOM 684 N N . ILE A 1 90 ? -13.171 -5.611 9.128 1.00 91.75 90 ILE A N 1
ATOM 685 C CA . ILE A 1 90 ? -13.328 -5.765 10.574 1.00 91.75 90 ILE A CA 1
ATOM 686 C C . ILE A 1 90 ? -13.775 -7.202 10.812 1.00 91.75 90 ILE A C 1
ATOM 688 O O . ILE A 1 90 ? -14.775 -7.638 10.246 1.00 91.75 90 ILE A O 1
ATOM 692 N N . VAL A 1 91 ? -13.015 -7.937 11.620 1.00 91.06 91 VAL A N 1
ATOM 693 C CA . VAL A 1 91 ? -13.348 -9.304 12.030 1.00 91.06 91 VAL A CA 1
ATOM 694 C C . VAL A 1 91 ? -13.783 -9.256 13.487 1.00 91.06 91 VAL A C 1
ATOM 696 O O . VAL A 1 91 ? -13.011 -8.850 14.355 1.00 91.06 91 VAL A O 1
ATOM 699 N N . GLU A 1 92 ? -15.028 -9.637 13.724 1.00 89.69 92 GLU A N 1
ATOM 700 C CA . GLU A 1 92 ? -15.645 -9.782 15.038 1.00 89.69 92 GLU A CA 1
ATOM 701 C C . GLU A 1 92 ? -15.634 -11.269 15.429 1.00 89.69 92 GLU A C 1
ATOM 703 O O . GLU A 1 92 ? -15.258 -12.132 14.635 1.00 89.69 92 GLU A O 1
ATOM 708 N N . ILE A 1 93 ? -16.023 -11.591 16.665 1.00 87.50 93 ILE A N 1
ATOM 709 C CA . ILE A 1 93 ? -16.060 -12.990 17.124 1.00 87.50 93 ILE A CA 1
ATOM 710 C C . ILE A 1 93 ? -17.086 -13.811 16.327 1.00 87.50 93 ILE A C 1
ATOM 712 O O . ILE A 1 93 ? -16.794 -14.943 15.950 1.00 87.50 93 ILE A O 1
ATOM 716 N N . ASP A 1 94 ? -18.240 -13.213 16.020 1.00 87.88 94 ASP A N 1
ATOM 717 C CA . ASP A 1 94 ? -19.380 -13.898 15.396 1.00 87.88 94 ASP A CA 1
ATOM 718 C C . ASP A 1 94 ? -19.586 -13.531 13.915 1.00 87.88 94 ASP A C 1
ATOM 720 O O . ASP A 1 94 ? -20.559 -13.960 13.294 1.00 87.88 94 ASP A O 1
ATOM 724 N N . GLY A 1 95 ? -18.697 -12.727 13.320 1.00 88.44 95 GLY A N 1
ATOM 725 C CA . GLY A 1 95 ? -18.885 -12.252 11.950 1.00 88.44 95 GLY A CA 1
ATOM 726 C C . GLY A 1 95 ? -17.758 -11.379 11.414 1.00 88.44 95 GLY A C 1
ATOM 727 O O . GLY A 1 95 ? -16.745 -11.143 12.071 1.00 88.44 95 GLY A O 1
ATOM 728 N N . ALA A 1 96 ? -17.925 -10.891 10.185 1.00 92.94 96 ALA A N 1
ATOM 729 C CA . ALA A 1 96 ? -16.975 -9.973 9.570 1.00 92.94 96 ALA A CA 1
ATOM 730 C C . ALA A 1 96 ? -17.671 -8.934 8.685 1.00 92.94 96 ALA A C 1
ATOM 732 O O . ALA A 1 96 ? -18.639 -9.236 7.986 1.00 92.94 96 ALA A O 1
ATOM 733 N N . LYS A 1 97 ? -17.133 -7.713 8.684 1.00 93.81 97 LYS A N 1
ATOM 734 C CA . LYS A 1 97 ? -17.612 -6.569 7.900 1.00 93.81 97 LYS A CA 1
ATOM 735 C C . LYS A 1 97 ? -16.524 -6.129 6.926 1.00 93.81 97 LYS A C 1
ATOM 737 O O . LYS A 1 97 ? -15.454 -5.683 7.346 1.00 93.81 97 LYS A O 1
ATOM 742 N N . LEU A 1 98 ? -16.786 -6.258 5.629 1.00 91.19 98 LEU A N 1
ATOM 743 C CA . LEU A 1 98 ? -15.897 -5.854 4.543 1.00 91.19 98 LEU A CA 1
ATOM 744 C C . LEU A 1 98 ? -16.337 -4.495 3.984 1.00 91.19 98 LEU A C 1
ATOM 746 O O . LEU A 1 98 ? -17.421 -4.356 3.423 1.00 91.19 98 LEU A O 1
ATOM 750 N N . PHE A 1 99 ? -15.462 -3.504 4.105 1.00 91.50 99 PHE A N 1
ATOM 751 C CA . PHE A 1 99 ? -15.646 -2.140 3.622 1.00 91.50 99 PHE A CA 1
ATOM 752 C C . PHE A 1 99 ? -14.970 -2.000 2.267 1.00 91.50 99 PHE A C 1
ATOM 754 O O . PHE A 1 99 ? -13.741 -1.982 2.186 1.00 91.50 99 PHE A O 1
ATOM 761 N N . ILE A 1 100 ? -15.760 -1.910 1.205 1.00 86.25 100 ILE A N 1
ATOM 762 C CA . ILE A 1 100 ? -15.274 -1.854 -0.173 1.00 86.25 100 ILE A CA 1
ATOM 763 C C . ILE A 1 100 ? -16.201 -0.981 -1.019 1.00 86.25 100 ILE A C 1
ATOM 765 O O . ILE A 1 100 ? -17.361 -0.750 -0.686 1.00 86.25 100 ILE A O 1
ATOM 769 N N . ASP A 1 101 ? -15.675 -0.446 -2.114 1.00 83.44 101 ASP A N 1
ATOM 770 C CA . ASP A 1 101 ? -16.502 0.204 -3.122 1.00 83.44 101 ASP A CA 1
ATOM 771 C C . ASP A 1 101 ? -17.331 -0.856 -3.866 1.00 83.44 101 ASP A C 1
ATOM 773 O O . ASP A 1 101 ? -16.779 -1.750 -4.512 1.00 83.44 101 ASP A O 1
ATOM 777 N N . ASN A 1 102 ? -18.660 -0.747 -3.788 1.00 78.38 102 ASN A N 1
ATOM 778 C CA . ASN A 1 102 ? -19.591 -1.681 -4.425 1.00 78.38 102 ASN A CA 1
ATOM 779 C C . ASN A 1 102 ? -19.389 -1.787 -5.943 1.00 78.38 102 ASN A C 1
ATOM 781 O O . ASN A 1 102 ? -19.684 -2.833 -6.514 1.00 78.38 102 ASN A O 1
ATOM 785 N N . SER A 1 103 ? -18.864 -0.747 -6.599 1.00 76.94 103 SER A N 1
ATOM 786 C CA . SER A 1 103 ? -18.564 -0.785 -8.037 1.00 76.94 103 SER A CA 1
ATOM 787 C C . SER A 1 103 ? -17.448 -1.774 -8.396 1.00 76.94 103 SER A C 1
ATOM 789 O O . SER A 1 103 ? -17.372 -2.227 -9.536 1.00 76.94 103 SER A O 1
ATOM 791 N N . LYS A 1 104 ? -16.602 -2.146 -7.424 1.00 73.25 104 LYS A N 1
ATOM 792 C CA . LYS A 1 104 ? -15.483 -3.084 -7.601 1.00 73.25 104 LYS A CA 1
ATOM 793 C C . LYS A 1 104 ? -15.884 -4.548 -7.386 1.00 73.25 104 LYS A C 1
ATOM 795 O O . LYS A 1 104 ? -15.065 -5.435 -7.617 1.00 73.25 104 LYS A O 1
ATOM 800 N N . VAL A 1 105 ? -17.112 -4.820 -6.935 1.00 75.94 105 VAL A N 1
ATOM 801 C CA . VAL A 1 105 ? -17.560 -6.168 -6.556 1.00 75.94 105 VAL A CA 1
ATOM 802 C C . VAL A 1 105 ? -18.547 -6.710 -7.584 1.00 75.94 105 VAL A C 1
ATOM 804 O O . VAL A 1 105 ? -19.655 -6.202 -7.738 1.00 75.94 105 VAL A O 1
ATOM 807 N N . MET A 1 106 ? -18.162 -7.790 -8.265 1.00 74.88 106 MET A N 1
ATOM 808 C CA . MET A 1 106 ? -19.061 -8.501 -9.175 1.00 74.88 106 MET A CA 1
ATOM 809 C C . MET A 1 106 ? -20.173 -9.242 -8.407 1.00 74.88 106 MET A C 1
ATOM 811 O O . MET A 1 106 ? -19.940 -9.690 -7.280 1.00 74.88 106 MET A O 1
ATOM 815 N N . PRO A 1 107 ? -21.359 -9.457 -9.011 1.00 78.38 107 PRO A N 1
ATOM 816 C CA . PRO A 1 107 ? -22.473 -10.153 -8.356 1.00 78.38 107 PRO A CA 1
ATOM 817 C C . PRO A 1 107 ? -22.123 -11.555 -7.834 1.00 78.38 107 PRO A C 1
ATOM 819 O O . PRO A 1 107 ? -22.577 -11.945 -6.760 1.00 78.38 107 PRO A O 1
ATOM 822 N N . GLU A 1 108 ? -21.275 -12.297 -8.550 1.00 78.25 108 GLU A N 1
ATOM 823 C CA . GLU A 1 108 ? -20.800 -13.624 -8.131 1.00 78.25 108 GLU A CA 1
ATOM 824 C C . GLU A 1 108 ? -19.984 -13.558 -6.834 1.00 78.25 108 GLU A C 1
ATOM 826 O O . GLU A 1 108 ? -20.215 -14.330 -5.902 1.00 78.25 108 GLU A O 1
ATOM 831 N N . VAL A 1 109 ? -19.078 -12.579 -6.743 1.00 77.50 109 VAL A N 1
ATOM 832 C CA . VAL A 1 109 ? -18.255 -12.330 -5.552 1.00 77.50 109 VAL A CA 1
ATOM 833 C C . VAL A 1 109 ? -19.136 -11.884 -4.389 1.00 77.50 109 VAL A C 1
ATOM 835 O O . VAL A 1 109 ? -18.963 -12.355 -3.270 1.00 77.50 109 VAL A O 1
ATOM 838 N N . MET A 1 110 ? -20.133 -11.037 -4.650 1.00 80.19 110 MET A N 1
ATOM 839 C CA . MET A 1 110 ? -21.101 -10.622 -3.635 1.00 80.19 110 MET A CA 1
ATOM 840 C C . MET A 1 110 ? -21.857 -11.821 -3.049 1.00 80.19 110 MET A C 1
ATOM 842 O O . MET A 1 110 ? -22.037 -11.893 -1.835 1.00 80.19 110 MET A O 1
ATOM 846 N N . ASN A 1 111 ? -22.279 -12.767 -3.890 1.00 85.94 111 ASN A N 1
ATOM 847 C CA . ASN A 1 111 ? -22.970 -13.970 -3.434 1.00 85.94 111 ASN A CA 1
ATOM 848 C C . ASN A 1 111 ? -22.039 -14.885 -2.624 1.00 85.94 111 ASN A C 1
ATOM 850 O O . ASN A 1 111 ? -22.420 -15.375 -1.565 1.00 85.94 111 ASN A O 1
ATOM 854 N N . HIS A 1 112 ? -20.795 -15.057 -3.078 1.00 85.00 112 HIS A N 1
ATOM 855 C CA . HIS A 1 112 ? -19.784 -15.818 -2.347 1.00 85.00 112 HIS A CA 1
ATOM 856 C C . HIS A 1 112 ? -19.525 -15.241 -0.945 1.00 85.00 112 HIS A C 1
ATOM 858 O O . HIS A 1 112 ? -19.534 -15.983 0.035 1.00 85.00 112 HIS A O 1
ATOM 864 N N . LEU A 1 113 ? -19.367 -13.918 -0.834 1.00 85.50 113 LEU A N 1
ATOM 865 C CA . LEU A 1 113 ? -19.135 -13.238 0.443 1.00 85.50 113 LEU A CA 1
ATOM 866 C C . LEU A 1 113 ? -20.350 -13.321 1.376 1.00 85.50 113 LEU A C 1
ATOM 868 O O . LEU A 1 113 ? -20.186 -13.584 2.565 1.00 85.50 113 LEU A O 1
ATOM 872 N N . LYS A 1 114 ? -21.571 -13.179 0.842 1.00 87.19 114 LYS A N 1
ATOM 873 C CA . LYS A 1 114 ? -22.805 -13.363 1.624 1.00 87.19 114 LYS A CA 1
ATOM 874 C C . LYS A 1 114 ? -22.940 -14.786 2.160 1.00 87.19 114 LYS A C 1
ATOM 876 O O . LYS A 1 114 ? -23.281 -14.958 3.325 1.00 87.19 114 LYS A O 1
ATOM 881 N N . ASN A 1 115 ? -22.620 -15.794 1.348 1.00 89.38 115 ASN A N 1
ATOM 882 C CA . ASN A 1 115 ? -22.631 -17.196 1.776 1.00 89.38 115 ASN A CA 1
ATOM 883 C C . ASN A 1 115 ? -21.577 -17.486 2.854 1.00 89.38 115 ASN A C 1
ATOM 885 O O . ASN A 1 115 ? -21.781 -18.364 3.686 1.00 89.38 115 ASN A O 1
ATOM 889 N N . ALA A 1 116 ? -20.475 -16.734 2.860 1.00 86.62 116 ALA A N 1
ATOM 890 C CA . ALA A 1 116 ? -19.456 -16.789 3.903 1.00 86.62 116 ALA A CA 1
ATOM 891 C C . ALA A 1 116 ? -19.834 -16.009 5.182 1.00 86.62 116 ALA A C 1
ATOM 893 O O . ALA A 1 116 ? -19.040 -15.972 6.118 1.00 86.62 116 ALA A O 1
ATOM 894 N N . GLY A 1 117 ? -21.013 -15.374 5.233 1.00 88.62 117 GLY A N 1
ATOM 895 C CA . GLY A 1 117 ? -21.459 -14.579 6.382 1.00 88.62 117 GLY A CA 1
ATOM 896 C C . GLY A 1 117 ? -20.787 -13.206 6.496 1.00 88.62 117 GLY A C 1
ATOM 897 O O . GLY A 1 117 ? -20.769 -12.624 7.577 1.00 88.62 117 GLY A O 1
ATOM 898 N N . ILE A 1 118 ? -20.216 -12.687 5.404 1.00 91.06 118 ILE A N 1
ATOM 899 C CA . ILE A 1 118 ? -19.515 -11.399 5.392 1.00 91.06 118 ILE A CA 1
ATOM 900 C C . ILE A 1 118 ? -20.491 -10.284 5.012 1.00 91.06 118 ILE A C 1
ATOM 902 O O . ILE A 1 118 ? -21.105 -10.301 3.941 1.00 91.06 118 ILE A O 1
ATOM 906 N N . GLU A 1 119 ? -20.594 -9.274 5.872 1.00 92.12 119 GLU A N 1
ATOM 907 C CA . GLU A 1 119 ? -21.380 -8.073 5.612 1.00 92.12 119 GLU A CA 1
ATOM 908 C C . GLU A 1 119 ? -20.589 -7.077 4.753 1.00 92.12 119 GLU A C 1
ATOM 910 O O . GLU A 1 119 ? -19.465 -6.707 5.085 1.00 92.12 119 GLU A O 1
ATOM 915 N N . LEU A 1 120 ? -21.186 -6.603 3.656 1.00 90.50 120 LEU A N 1
ATOM 916 C CA . LEU A 1 120 ? -20.588 -5.585 2.790 1.00 90.50 120 LEU A CA 1
ATOM 917 C C . LEU A 1 120 ? -21.031 -4.182 3.207 1.00 90.50 120 LEU A C 1
ATOM 919 O O . LEU A 1 120 ? -22.226 -3.897 3.306 1.00 90.50 120 LEU A O 1
ATOM 923 N N . ARG A 1 121 ? -20.060 -3.288 3.393 1.00 91.75 121 ARG A N 1
ATOM 924 C CA . ARG A 1 121 ? -20.265 -1.876 3.727 1.00 91.75 121 ARG A CA 1
ATOM 925 C C . ARG A 1 121 ? -19.539 -0.967 2.728 1.00 91.75 121 ARG A C 1
ATOM 927 O O . ARG A 1 121 ? -18.522 -1.379 2.167 1.00 91.75 121 ARG A O 1
ATOM 934 N N . PRO A 1 122 ? -20.019 0.271 2.511 1.00 90.62 122 PRO A N 1
ATOM 935 C CA . PRO A 1 122 ? -19.300 1.249 1.700 1.00 90.62 122 PRO A CA 1
ATOM 936 C C . PRO A 1 122 ? -17.899 1.520 2.256 1.00 90.62 122 PRO A C 1
ATOM 938 O O . PRO A 1 122 ? -17.719 1.648 3.464 1.00 90.62 122 PRO A O 1
ATOM 941 N N . TYR A 1 123 ? -16.909 1.670 1.376 1.00 86.88 123 TYR A N 1
ATOM 942 C CA . TYR A 1 123 ? -15.524 1.946 1.776 1.00 86.88 123 TYR A CA 1
ATOM 943 C C . TYR A 1 123 ? -15.391 3.143 2.738 1.00 86.88 123 TYR A C 1
ATOM 945 O O . TYR A 1 123 ? -14.664 3.073 3.729 1.00 86.88 123 TYR A O 1
ATOM 953 N N . ASP A 1 124 ? -16.130 4.226 2.483 1.00 88.56 124 ASP A N 1
ATOM 954 C CA . ASP A 1 124 ? -16.027 5.471 3.251 1.00 88.56 124 ASP A CA 1
ATOM 955 C C . ASP A 1 124 ? -16.666 5.401 4.650 1.00 88.56 124 ASP A C 1
ATOM 957 O O . ASP A 1 124 ? -16.394 6.260 5.488 1.00 88.56 124 ASP A O 1
ATOM 961 N N . SER A 1 125 ? -17.477 4.378 4.952 1.00 92.19 125 SER A N 1
ATOM 962 C CA . SER A 1 125 ? -18.159 4.263 6.252 1.00 92.19 125 SER A CA 1
ATOM 963 C C . SER A 1 125 ? -17.291 3.654 7.359 1.00 92.19 125 SER A C 1
ATOM 965 O O . SER A 1 125 ? -17.748 3.531 8.493 1.00 92.19 125 SER A O 1
ATOM 967 N N . ILE A 1 126 ? -16.043 3.277 7.057 1.00 92.12 126 ILE A N 1
ATOM 968 C CA . ILE A 1 126 ? -15.135 2.623 8.011 1.00 92.12 126 ILE A CA 1
ATOM 969 C C . ILE A 1 126 ? -14.878 3.471 9.263 1.00 92.12 126 ILE A C 1
ATOM 971 O O . ILE A 1 126 ? -14.903 2.952 10.375 1.00 92.12 126 ILE A O 1
ATOM 975 N N . LEU A 1 127 ? -14.663 4.782 9.106 1.00 90.12 127 LEU A N 1
ATOM 976 C CA . LEU A 1 127 ? -14.362 5.662 10.240 1.00 90.12 127 LEU A CA 1
ATOM 977 C C . LEU A 1 127 ? -15.564 5.789 11.179 1.00 90.12 127 LEU A C 1
ATOM 979 O O . LEU A 1 127 ? -15.390 5.721 12.390 1.00 90.12 127 LEU A O 1
ATOM 983 N N . SER A 1 128 ? -16.773 5.900 10.625 1.00 91.12 128 SER A N 1
ATOM 984 C CA . SER A 1 128 ? -18.011 5.943 11.408 1.00 91.12 128 SER A CA 1
ATOM 985 C C . SER A 1 128 ? -18.255 4.641 12.173 1.00 91.12 128 SER A C 1
ATOM 987 O O . SER A 1 128 ? -18.683 4.686 13.325 1.00 91.12 128 SER A O 1
ATOM 989 N N . GLU A 1 129 ? -17.935 3.488 11.577 1.00 91.69 129 GLU A N 1
ATOM 990 C CA . GLU A 1 129 ? -18.027 2.202 12.278 1.00 91.69 129 GLU A CA 1
ATOM 991 C C . GLU A 1 129 ? -17.048 2.139 13.457 1.00 91.69 129 GLU A C 1
ATOM 993 O O . GLU A 1 129 ? -17.428 1.761 14.562 1.00 91.69 129 GLU A O 1
ATOM 998 N N . ILE A 1 130 ? -15.795 2.559 13.254 1.00 90.31 130 ILE A N 1
ATOM 999 C CA . ILE A 1 130 ? -14.775 2.577 14.313 1.00 90.31 130 ILE A CA 1
ATOM 1000 C C . ILE A 1 130 ? -15.194 3.484 15.473 1.00 90.31 130 ILE A C 1
ATOM 1002 O O . ILE A 1 130 ? -14.980 3.125 16.631 1.00 90.31 130 ILE A O 1
ATOM 1006 N N . GLU A 1 131 ? -15.799 4.640 15.186 1.00 89.06 131 GLU A N 1
ATOM 1007 C CA . GLU A 1 131 ? -16.351 5.510 16.228 1.00 89.06 131 GLU A CA 1
ATOM 1008 C C . GLU A 1 131 ? -17.472 4.817 17.005 1.00 89.06 131 GLU A C 1
ATOM 1010 O O . GLU A 1 131 ? -17.482 4.879 18.233 1.00 89.06 131 GLU A O 1
ATOM 1015 N N . SER A 1 132 ? -18.376 4.114 16.317 1.00 89.75 132 SER A N 1
ATOM 1016 C CA . SER A 1 132 ? -19.446 3.353 16.970 1.00 89.75 132 SER A CA 1
ATOM 1017 C C . SER A 1 132 ? -18.888 2.259 17.885 1.00 89.75 132 SER A C 1
ATOM 1019 O O . SER A 1 132 ? -19.286 2.162 19.046 1.00 89.75 132 SER A O 1
ATOM 1021 N N . LEU A 1 133 ? -17.903 1.492 17.408 1.00 88.50 133 LEU A N 1
ATOM 1022 C CA . LEU A 1 133 ? -17.249 0.433 18.182 1.00 88.50 133 LEU A CA 1
ATOM 1023 C C . LEU A 1 133 ? -16.511 0.984 19.410 1.00 88.50 133 LEU A C 1
ATOM 1025 O O . LEU A 1 133 ? -16.565 0.376 20.481 1.00 88.50 133 LEU A O 1
ATOM 1029 N N . ALA A 1 134 ? -15.870 2.150 19.280 1.00 85.94 134 ALA A N 1
ATOM 1030 C CA . ALA A 1 134 ? -15.225 2.837 20.396 1.00 85.94 134 ALA A CA 1
ATOM 1031 C C . ALA A 1 134 ? -16.240 3.292 21.457 1.00 85.94 134 ALA A C 1
ATOM 1033 O O . ALA A 1 134 ? -16.010 3.090 22.649 1.00 85.94 134 ALA A O 1
ATOM 1034 N N . VAL A 1 135 ? -17.383 3.853 21.038 1.00 84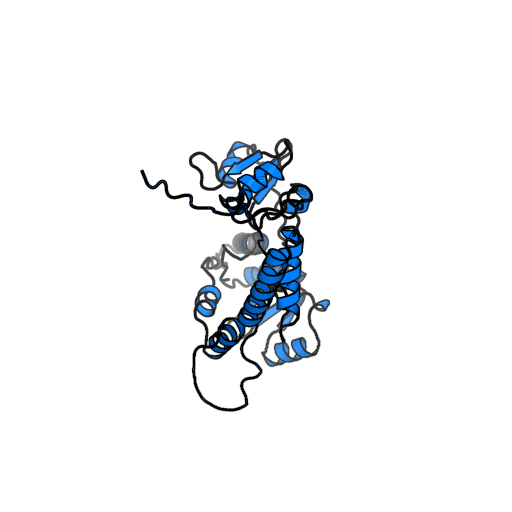.31 135 VAL A N 1
ATOM 1035 C CA . VAL A 1 135 ? -18.466 4.274 21.949 1.00 84.31 135 VAL A CA 1
ATOM 1036 C C . VAL A 1 135 ? -19.082 3.081 22.682 1.00 84.31 135 VAL A C 1
ATOM 1038 O O . VAL A 1 135 ? -19.438 3.196 23.852 1.00 84.31 135 VAL A O 1
ATOM 1041 N N . GLN A 1 136 ? -19.163 1.923 22.026 1.00 84.31 136 GLN A N 1
ATOM 1042 C CA . GLN A 1 136 ? -19.624 0.672 22.637 1.00 84.31 136 GLN A CA 1
ATOM 1043 C C . GLN A 1 136 ? -18.620 0.079 23.645 1.00 84.31 136 GLN A C 1
ATOM 1045 O O . GLN A 1 136 ? -18.949 -0.886 24.330 1.00 84.31 136 GLN A O 1
ATOM 1050 N N . GLY A 1 137 ? -17.405 0.632 23.754 1.00 80.81 137 GLY A N 1
ATOM 1051 C CA . GLY A 1 137 ? -16.354 0.118 24.637 1.00 80.81 137 GLY A CA 1
ATOM 1052 C C . GLY A 1 137 ? -15.647 -1.130 24.096 1.00 80.81 137 GLY A C 1
ATOM 1053 O O . GLY A 1 137 ? -14.961 -1.825 24.847 1.00 80.81 137 GLY A O 1
ATOM 1054 N N . THR A 1 138 ? -15.793 -1.425 22.801 1.00 83.81 138 THR A N 1
ATOM 1055 C CA . THR A 1 138 ? -15.191 -2.609 22.176 1.00 83.81 138 THR A CA 1
ATOM 1056 C C . THR A 1 138 ? -13.678 -2.454 22.079 1.00 83.81 138 THR A C 1
ATOM 1058 O O . THR A 1 138 ? -13.178 -1.452 21.576 1.00 83.81 138 THR A O 1
ATOM 1061 N N . CYS A 1 139 ? -12.930 -3.471 22.509 1.00 84.69 139 CYS A N 1
ATOM 1062 C CA . CYS A 1 139 ? -11.476 -3.480 22.390 1.00 84.69 139 CYS A CA 1
ATOM 1063 C C . CYS A 1 139 ? -11.043 -3.868 20.965 1.00 84.69 139 CYS A C 1
ATOM 1065 O O . CYS A 1 139 ? -11.212 -5.016 20.554 1.00 84.69 139 CYS A O 1
ATOM 1067 N N . LEU A 1 140 ? -10.457 -2.927 20.215 1.00 87.75 140 LEU A N 1
ATOM 1068 C CA . LEU A 1 140 ? -9.947 -3.191 18.863 1.00 87.75 140 LEU A CA 1
ATOM 1069 C C . LEU A 1 140 ? -8.488 -3.658 18.862 1.00 87.75 140 LEU A C 1
ATOM 1071 O O . LEU A 1 140 ? -7.631 -3.044 19.501 1.00 87.75 140 LEU A O 1
ATOM 1075 N N . TRP A 1 141 ? -8.185 -4.687 18.066 1.00 88.81 141 TRP A N 1
ATOM 1076 C CA . TRP A 1 141 ? -6.813 -5.048 17.699 1.00 88.81 141 TRP A CA 1
ATOM 1077 C C . TRP A 1 141 ? -6.393 -4.250 16.461 1.00 88.81 141 TRP A C 1
ATOM 1079 O O . TRP A 1 141 ? -6.939 -4.438 15.377 1.00 88.81 141 TRP A O 1
ATOM 1089 N N . LEU A 1 142 ? -5.394 -3.377 16.609 1.00 87.31 142 LEU A N 1
ATOM 1090 C CA . LEU A 1 142 ? -4.870 -2.539 15.532 1.00 87.31 142 LEU A CA 1
ATOM 1091 C C . LEU A 1 142 ? -3.376 -2.800 15.308 1.00 87.31 142 LEU A C 1
ATOM 1093 O O . LEU A 1 142 ? -2.564 -2.681 16.223 1.00 87.31 142 LEU A O 1
ATOM 1097 N N . ASP A 1 143 ? -2.995 -3.110 14.072 1.00 85.06 143 ASP A N 1
ATOM 1098 C CA . ASP A 1 143 ? -1.591 -3.221 13.678 1.00 85.06 143 ASP A CA 1
ATOM 1099 C C . ASP A 1 143 ? -1.074 -1.858 13.201 1.00 85.06 143 ASP A C 1
ATOM 1101 O O . ASP A 1 143 ? -1.397 -1.397 12.107 1.00 85.06 143 ASP A O 1
ATOM 1105 N N . THR A 1 144 ? -0.252 -1.201 14.020 1.00 76.44 144 THR A N 1
ATOM 1106 C CA . THR A 1 144 ? 0.274 0.147 13.744 1.00 76.44 144 THR A CA 1
ATOM 1107 C C . THR A 1 144 ? 1.197 0.217 12.529 1.00 76.44 144 THR A C 1
ATOM 1109 O O . THR A 1 144 ? 1.473 1.314 12.048 1.00 76.44 144 THR A O 1
ATOM 1112 N N . SER A 1 145 ? 1.671 -0.925 12.020 1.00 72.69 145 SER A N 1
ATOM 1113 C CA . SER A 1 145 ? 2.521 -0.981 10.828 1.00 72.69 145 SER A CA 1
ATOM 1114 C C . SER A 1 145 ? 1.733 -0.975 9.514 1.00 72.69 145 SER A C 1
ATOM 1116 O O . SER A 1 145 ? 2.290 -0.629 8.472 1.00 72.69 145 SER A O 1
ATOM 1118 N N . SER A 1 146 ? 0.448 -1.343 9.550 1.00 72.69 146 SER A N 1
ATOM 1119 C CA . SER A 1 146 ? -0.395 -1.503 8.356 1.00 72.69 146 SER A CA 1
ATOM 1120 C C . SER A 1 146 ? -1.658 -0.642 8.369 1.00 72.69 146 SER A C 1
ATOM 1122 O O . SER A 1 146 ? -2.139 -0.242 7.308 1.00 72.69 146 SER A O 1
ATOM 1124 N N . VAL A 1 147 ? -2.187 -0.319 9.549 1.00 80.56 147 VAL A N 1
ATOM 1125 C CA . VAL A 1 147 ? -3.382 0.513 9.711 1.00 80.56 147 VAL A CA 1
ATOM 1126 C C . VAL A 1 147 ? -3.028 1.987 9.519 1.00 80.56 147 VAL A C 1
ATOM 1128 O O . VAL A 1 147 ? -2.002 2.469 10.001 1.00 80.56 147 VAL A O 1
ATOM 1131 N N . ASN A 1 148 ? -3.887 2.733 8.818 1.00 81.62 148 ASN A N 1
ATOM 1132 C CA . ASN A 1 148 ? -3.642 4.154 8.606 1.00 81.62 148 ASN A CA 1
ATOM 1133 C C . ASN A 1 148 ? -3.803 4.965 9.908 1.00 81.62 148 ASN A C 1
ATOM 1135 O O . ASN A 1 148 ? -4.541 4.600 10.825 1.00 81.62 148 ASN A O 1
ATOM 1139 N N . ALA A 1 149 ? -3.137 6.119 9.970 1.00 78.62 149 ALA A N 1
ATOM 1140 C CA . ALA A 1 149 ? -3.197 6.984 11.146 1.00 78.62 149 ALA A CA 1
ATOM 1141 C C . ALA A 1 149 ? -4.614 7.511 11.438 1.00 78.62 149 ALA A C 1
ATOM 1143 O O . ALA A 1 149 ? -4.929 7.772 12.595 1.00 78.62 149 ALA A O 1
ATOM 1144 N N . ALA A 1 150 ? -5.476 7.647 10.421 1.00 83.56 150 ALA A N 1
ATOM 1145 C CA . ALA A 1 150 ? -6.847 8.114 10.615 1.00 83.56 150 ALA A CA 1
ATOM 1146 C C . ALA A 1 150 ? -7.654 7.140 11.483 1.00 83.56 150 ALA A C 1
ATOM 1148 O O . ALA A 1 150 ? -8.243 7.574 12.460 1.00 83.56 150 ALA A O 1
ATOM 1149 N N . ILE A 1 151 ? -7.602 5.835 11.206 1.00 86.25 151 ILE A N 1
ATOM 1150 C CA . ILE A 1 151 ? -8.287 4.796 11.990 1.00 86.25 151 ILE A CA 1
ATOM 1151 C C . ILE A 1 151 ? -7.819 4.820 13.449 1.00 86.25 151 ILE A C 1
ATOM 1153 O O . ILE A 1 151 ? -8.637 4.845 14.368 1.00 86.25 151 ILE A O 1
ATOM 1157 N N . VAL A 1 152 ? -6.499 4.867 13.665 1.00 84.31 152 VAL A N 1
ATOM 1158 C CA . VAL A 1 152 ? -5.919 4.887 15.016 1.00 84.31 152 VAL A CA 1
ATOM 1159 C C . VAL A 1 152 ? -6.326 6.149 15.777 1.00 84.31 152 VAL A C 1
ATOM 1161 O O . VAL A 1 152 ? -6.704 6.066 16.945 1.00 84.31 152 VAL A O 1
ATOM 1164 N N . ASN A 1 153 ? -6.262 7.314 15.132 1.00 84.94 153 ASN A N 1
ATOM 1165 C CA . ASN A 1 153 ? -6.607 8.584 15.765 1.00 84.94 153 ASN A CA 1
ATOM 1166 C C . ASN A 1 153 ? -8.108 8.690 16.035 1.00 84.94 153 ASN A C 1
ATOM 1168 O O . ASN A 1 153 ? -8.489 9.088 17.129 1.00 84.94 153 ASN A O 1
ATOM 1172 N N . THR A 1 154 ? -8.955 8.282 15.088 1.00 86.81 154 THR A N 1
ATOM 1173 C CA . THR A 1 154 ? -10.411 8.252 15.254 1.00 86.81 154 THR A CA 1
ATOM 1174 C C . THR A 1 154 ? -10.808 7.381 16.443 1.00 86.81 154 THR A C 1
ATOM 1176 O O . THR A 1 154 ? -11.563 7.844 17.294 1.00 86.81 154 THR A O 1
ATOM 1179 N N . TYR A 1 155 ? -10.240 6.175 16.568 1.00 86.56 155 TYR A N 1
ATOM 1180 C CA . TYR A 1 155 ? -10.501 5.301 17.715 1.00 86.56 155 TYR A CA 1
ATOM 1181 C C . TYR A 1 155 ? -10.058 5.938 19.040 1.00 86.56 155 TYR A C 1
ATOM 1183 O O . TYR A 1 155 ? -10.844 6.020 19.980 1.00 86.56 155 TYR A O 1
ATOM 1191 N N . LYS A 1 156 ? -8.822 6.457 19.109 1.00 84.69 156 LYS A N 1
ATOM 1192 C CA . LYS A 1 156 ? -8.299 7.123 20.317 1.00 84.69 156 LYS A CA 1
ATOM 1193 C C . LYS A 1 156 ? -9.161 8.311 20.737 1.00 84.69 156 LYS A C 1
ATOM 1195 O O . LYS A 1 156 ? -9.588 8.377 21.886 1.00 84.69 156 LYS A O 1
ATOM 1200 N N . SER A 1 157 ? -9.463 9.210 19.802 1.00 85.12 157 SER A N 1
ATOM 1201 C CA . SER A 1 157 ? -10.282 10.391 20.070 1.00 85.12 157 SER A CA 1
ATOM 1202 C C . SER A 1 157 ? -11.717 10.030 20.455 1.00 85.12 157 SER A C 1
ATOM 1204 O O . SER A 1 157 ? -12.310 10.723 21.276 1.00 85.12 157 SER A O 1
ATOM 1206 N N . ALA A 1 158 ? -12.292 8.964 19.892 1.00 84.81 158 ALA A N 1
ATOM 1207 C CA . ALA A 1 158 ? -13.612 8.485 20.291 1.00 84.81 158 ALA A CA 1
ATOM 1208 C C . ALA A 1 158 ? -13.602 7.934 21.725 1.00 84.81 158 ALA A C 1
ATOM 1210 O O . ALA A 1 158 ? -14.446 8.336 22.525 1.00 84.81 158 ALA A O 1
ATOM 1211 N N . CYS A 1 159 ? -12.606 7.117 22.085 1.00 81.00 159 CYS A N 1
ATOM 1212 C CA . CYS A 1 159 ? -12.447 6.619 23.451 1.00 81.00 159 CYS A CA 1
ATOM 1213 C C . CYS A 1 159 ? -12.279 7.761 24.466 1.00 81.00 159 CYS A C 1
ATOM 1215 O O . CYS A 1 159 ? -12.955 7.762 25.489 1.00 81.00 159 CYS A O 1
ATOM 1217 N N . GLU A 1 160 ? -11.439 8.761 24.173 1.00 80.81 160 GLU A N 1
ATOM 1218 C CA . GLU A 1 160 ? -11.206 9.923 25.049 1.00 80.81 160 GLU A CA 1
ATOM 1219 C C . GLU A 1 160 ? -12.483 10.738 25.316 1.00 80.81 160 GLU A C 1
ATOM 1221 O O . GLU A 1 160 ? -12.720 11.159 26.450 1.00 80.81 160 GLU A O 1
ATOM 1226 N N . ARG A 1 161 ? -13.339 10.925 24.298 1.00 76.56 161 ARG A N 1
ATOM 1227 C CA . ARG A 1 161 ? -14.637 11.614 24.440 1.00 76.56 161 ARG A CA 1
ATOM 1228 C C . ARG A 1 161 ? -15.620 10.857 25.342 1.00 76.56 161 ARG A C 1
ATOM 1230 O O . ARG A 1 161 ? -16.441 11.482 26.014 1.00 76.56 161 ARG A O 1
ATOM 1237 N N . CYS A 1 162 ? -15.546 9.529 25.373 1.00 64.88 162 CYS A N 1
ATOM 1238 C CA . CYS A 1 162 ? -16.390 8.700 26.235 1.00 64.88 162 CYS A CA 1
ATOM 1239 C C . CYS A 1 162 ? -15.921 8.708 27.699 1.00 64.88 162 CYS A C 1
ATOM 1241 O O . CYS A 1 162 ? -16.739 8.589 28.609 1.00 64.88 162 CYS A O 1
ATOM 1243 N N . THR A 1 163 ? -14.624 8.901 27.955 1.00 61.50 163 THR A N 1
ATOM 1244 C CA . THR A 1 163 ? -14.075 8.957 29.321 1.00 61.50 163 THR A CA 1
ATOM 1245 C C . THR A 1 163 ? -14.483 10.229 30.067 1.00 61.50 163 THR A C 1
ATOM 1247 O O . THR A 1 163 ? -14.736 10.188 31.271 1.00 61.50 163 THR A O 1
ATOM 1250 N N . THR A 1 164 ? -14.565 11.368 29.370 1.00 55.91 164 THR A N 1
ATOM 1251 C CA . THR A 1 164 ? -14.865 12.676 29.983 1.00 55.91 164 THR A CA 1
ATOM 1252 C C . THR A 1 164 ? -16.332 12.858 30.367 1.00 55.91 164 THR A C 1
ATOM 1254 O O . THR A 1 164 ? -16.636 13.711 31.195 1.00 55.91 164 THR A O 1
ATOM 1257 N N . SER A 1 165 ? -17.241 12.059 29.803 1.00 54.16 165 SER A N 1
ATOM 1258 C CA . SER A 1 165 ? -18.688 12.191 30.009 1.00 54.16 165 SER A CA 1
ATOM 1259 C C . SER A 1 165 ? -19.234 11.365 31.182 1.00 54.16 165 SER A C 1
ATOM 1261 O O . SER A 1 165 ? -20.229 11.775 31.768 1.00 54.16 165 SER A O 1
ATOM 1263 N N . ASN A 1 166 ? -18.581 10.263 31.580 1.00 50.94 166 ASN A N 1
ATOM 1264 C CA . ASN A 1 166 ? -19.152 9.307 32.548 1.00 50.94 166 ASN A CA 1
ATOM 1265 C C . ASN A 1 166 ? -18.300 9.000 33.797 1.00 50.94 166 ASN A C 1
ATOM 1267 O O . ASN A 1 166 ? -18.711 8.172 34.610 1.00 50.94 166 ASN A O 1
ATOM 1271 N N . GLY A 1 167 ? -17.124 9.615 33.992 1.00 47.75 167 GLY A N 1
ATOM 1272 C CA . GLY A 1 167 ? -16.301 9.453 35.212 1.00 47.75 167 GLY A CA 1
ATOM 1273 C C . GLY A 1 167 ? -15.792 8.027 35.508 1.00 47.75 167 GLY A C 1
ATOM 1274 O O . GLY A 1 167 ? -15.023 7.833 36.444 1.00 47.75 167 GLY A O 1
ATOM 1275 N N . HIS A 1 168 ? -16.184 7.042 34.700 1.00 43.44 168 HIS A N 1
ATOM 1276 C CA . HIS A 1 168 ? -15.706 5.667 34.678 1.00 43.44 168 HIS A CA 1
ATOM 1277 C C . HIS A 1 168 ? -15.016 5.438 33.332 1.00 43.44 168 HIS A C 1
ATOM 1279 O O . HIS A 1 168 ? -15.574 5.726 32.274 1.00 43.44 168 HIS A O 1
ATOM 1285 N N . SER A 1 169 ? -13.786 4.931 33.359 1.00 44.47 169 SER A N 1
ATOM 1286 C CA . SER A 1 169 ? -13.028 4.568 32.163 1.00 44.47 169 SER A CA 1
ATOM 1287 C C . SER A 1 169 ? -13.621 3.314 31.515 1.00 44.47 169 SER A C 1
ATOM 1289 O O . SER A 1 169 ? -13.208 2.202 31.829 1.00 44.47 169 SER A O 1
ATOM 1291 N N . VAL A 1 170 ? -14.612 3.495 30.637 1.00 48.25 170 VAL A N 1
ATOM 1292 C CA . VAL A 1 170 ? -15.271 2.401 29.891 1.00 48.25 170 VAL A CA 1
ATOM 1293 C C . VAL A 1 170 ? -14.470 1.988 28.642 1.00 48.25 170 VAL A C 1
ATOM 1295 O O . VAL A 1 170 ? -14.657 0.901 28.107 1.00 48.25 170 VAL A O 1
ATOM 1298 N N . GLY A 1 171 ? -13.533 2.819 28.175 1.00 47.78 171 GLY A N 1
ATOM 1299 C CA . GLY A 1 171 ? -12.728 2.513 26.992 1.00 47.78 171 GLY A CA 1
ATOM 1300 C C . GLY A 1 171 ? -11.592 1.537 27.294 1.00 47.78 171 GLY A C 1
ATOM 1301 O O . GLY A 1 171 ? -10.602 1.919 27.919 1.00 47.78 171 GLY A O 1
ATOM 1302 N N . HIS A 1 172 ? -11.682 0.298 26.806 1.00 55.75 172 HIS A N 1
ATOM 1303 C CA . HIS A 1 172 ? -10.520 -0.588 26.779 1.00 55.75 172 HIS A CA 1
ATOM 1304 C C . HIS A 1 172 ? -9.439 -0.000 25.849 1.00 55.75 172 HIS A C 1
ATOM 1306 O O . HIS A 1 172 ? -9.734 0.331 24.692 1.00 55.75 172 HIS A O 1
ATOM 1312 N N . PRO A 1 173 ? -8.175 0.129 26.305 1.00 65.31 173 PRO A N 1
ATOM 1313 C CA . PRO A 1 173 ? -7.092 0.559 25.434 1.00 65.31 173 PRO A CA 1
ATOM 1314 C C . PRO A 1 173 ? -6.981 -0.449 24.289 1.00 65.31 173 PRO A C 1
ATOM 1316 O O . PRO A 1 173 ? -6.901 -1.654 24.523 1.00 65.31 173 PRO A O 1
ATOM 1319 N N . GLY A 1 174 ? -7.036 0.041 23.049 1.00 73.06 174 GLY A N 1
ATOM 1320 C CA . GLY A 1 174 ? -6.884 -0.813 21.871 1.00 73.06 174 GLY A CA 1
ATOM 1321 C C . GLY A 1 174 ? -5.603 -1.646 21.969 1.00 73.06 174 GLY A C 1
ATOM 1322 O O . GLY A 1 174 ? -4.587 -1.192 22.503 1.00 73.06 174 GLY A O 1
ATOM 1323 N N . VAL A 1 175 ? -5.644 -2.876 21.465 1.00 81.56 175 VAL A N 1
ATOM 1324 C CA . VAL A 1 175 ? -4.483 -3.765 21.432 1.00 81.56 175 VAL A CA 1
ATOM 1325 C C . VAL A 1 175 ? -3.649 -3.426 20.203 1.00 81.56 175 VAL A C 1
ATOM 1327 O O . VAL A 1 175 ? -4.008 -3.766 19.079 1.00 81.56 175 VAL A O 1
ATOM 1330 N N . TYR A 1 176 ? -2.510 -2.769 20.418 1.00 85.19 176 TYR A N 1
ATOM 1331 C CA . TYR A 1 176 ? -1.580 -2.411 19.347 1.00 85.19 176 TYR A CA 1
ATOM 1332 C C . TYR A 1 176 ? -0.533 -3.509 19.152 1.00 85.19 176 TYR A C 1
ATOM 1334 O O . TYR A 1 176 ? 0.492 -3.529 19.834 1.00 85.19 176 TYR A O 1
ATOM 1342 N N . LYS A 1 177 ? -0.809 -4.463 18.258 1.00 84.62 177 LYS A N 1
ATOM 1343 C CA . LYS A 1 177 ? 0.068 -5.614 17.977 1.00 84.62 177 LYS A CA 1
ATOM 1344 C C . LYS A 1 177 ? 0.054 -5.960 16.491 1.00 84.62 177 LYS A C 1
ATOM 1346 O O . LYS A 1 177 ? -0.940 -5.722 15.812 1.00 84.62 177 LYS A O 1
ATOM 1351 N N . SER A 1 178 ? 1.124 -6.592 16.012 1.00 84.75 178 SER A N 1
ATOM 1352 C CA . SER A 1 178 ? 1.209 -7.105 14.640 1.00 84.75 178 SER A CA 1
ATOM 1353 C C . SER A 1 178 ? 0.043 -8.037 14.309 1.00 84.75 178 SER A C 1
ATOM 1355 O O . SER A 1 178 ? -0.368 -8.840 15.151 1.00 84.75 178 SER A O 1
ATOM 1357 N N . SER A 1 179 ? -0.474 -7.953 13.082 1.00 86.19 179 SER A N 1
ATOM 1358 C CA . SER A 1 179 ? -1.610 -8.772 12.657 1.00 86.19 179 SER A CA 1
ATOM 1359 C C . SER A 1 179 ? -1.269 -10.273 12.655 1.00 86.19 179 SER A C 1
ATOM 1361 O O . SER A 1 179 ? -0.257 -10.666 12.061 1.00 86.19 179 SER A O 1
ATOM 1363 N N . PRO A 1 180 ? -2.121 -11.146 13.231 1.00 86.62 180 PRO A N 1
ATOM 1364 C CA . PRO A 1 180 ? -1.921 -12.597 13.179 1.00 86.62 180 PRO A CA 1
ATOM 1365 C C . PRO A 1 180 ? -2.006 -13.138 11.744 1.00 86.62 180 PRO A C 1
ATOM 1367 O O . PRO A 1 180 ? -1.361 -14.134 11.416 1.00 86.62 180 PRO A O 1
ATOM 1370 N N . ILE A 1 181 ? -2.719 -12.433 10.857 1.00 86.38 181 ILE A N 1
ATOM 1371 C CA . ILE A 1 181 ? -2.824 -12.769 9.432 1.00 86.38 181 ILE A CA 1
ATOM 1372 C C . ILE A 1 181 ? -1.443 -12.720 8.771 1.00 86.38 181 ILE A C 1
ATOM 1374 O O . ILE A 1 181 ? -1.150 -13.546 7.911 1.00 86.38 181 ILE A O 1
ATOM 1378 N N . SER A 1 182 ? -0.566 -11.798 9.188 1.00 84.56 182 SER A N 1
ATOM 1379 C CA . SER A 1 182 ? 0.790 -11.680 8.638 1.00 84.56 182 SER A CA 1
ATOM 1380 C C . SER A 1 182 ? 1.630 -12.931 8.869 1.00 84.56 182 SER A C 1
ATOM 1382 O O . SER A 1 182 ? 2.365 -13.326 7.964 1.00 84.56 182 SER A O 1
ATOM 1384 N N . VAL A 1 183 ? 1.489 -13.560 10.039 1.00 85.94 183 VAL A N 1
ATOM 1385 C CA . VAL A 1 183 ? 2.169 -14.817 10.383 1.00 85.94 183 VAL A CA 1
ATOM 1386 C C . VAL A 1 183 ? 1.488 -15.993 9.690 1.00 85.94 183 VAL A C 1
ATOM 1388 O O . VAL A 1 183 ? 2.168 -16.799 9.060 1.00 85.94 183 VAL A O 1
ATOM 1391 N N . ALA A 1 184 ? 0.154 -16.053 9.727 1.00 85.94 184 ALA A N 1
ATOM 1392 C CA . ALA A 1 184 ? -0.609 -17.126 9.097 1.00 85.94 184 ALA A CA 1
ATOM 1393 C C . ALA A 1 184 ? -0.326 -17.219 7.590 1.00 85.94 184 ALA A C 1
ATOM 1395 O O . ALA A 1 184 ? 0.003 -18.288 7.094 1.00 85.94 184 ALA A O 1
ATOM 1396 N N . LYS A 1 185 ? -0.335 -16.088 6.870 1.00 85.69 185 LYS A N 1
ATOM 1397 C CA . LYS A 1 185 ? -0.032 -16.062 5.431 1.00 85.69 185 LYS A CA 1
ATOM 1398 C C . LYS A 1 185 ? 1.447 -16.268 5.110 1.00 85.69 185 LYS A C 1
ATOM 1400 O O . LYS A 1 185 ? 1.785 -16.399 3.935 1.00 85.69 185 LYS A O 1
ATOM 1405 N N . ALA A 1 186 ? 2.356 -16.197 6.086 1.00 84.31 186 ALA A N 1
ATOM 1406 C CA . ALA A 1 186 ? 3.776 -16.449 5.841 1.00 84.31 186 ALA A CA 1
ATOM 1407 C C . ALA A 1 186 ? 4.035 -17.944 5.602 1.00 84.31 186 ALA A C 1
ATOM 1409 O O . ALA A 1 186 ? 4.880 -18.283 4.774 1.00 84.31 186 ALA A O 1
ATOM 1410 N N . VAL A 1 187 ? 3.262 -18.817 6.257 1.00 88.00 187 VAL A N 1
ATOM 1411 C CA . VAL A 1 187 ? 3.309 -20.271 6.077 1.00 88.00 187 VAL A CA 1
ATOM 1412 C C . VAL A 1 187 ? 2.262 -20.679 5.046 1.00 88.00 187 VAL A C 1
ATOM 1414 O O . VAL A 1 187 ? 1.070 -20.482 5.244 1.00 88.00 187 VAL A O 1
ATOM 1417 N N . LYS A 1 188 ? 2.719 -21.219 3.919 1.00 85.19 188 LYS A N 1
ATOM 1418 C CA . LYS A 1 188 ? 1.864 -21.527 2.770 1.00 85.19 188 LYS A CA 1
ATOM 1419 C C . LYS A 1 188 ? 1.255 -22.915 2.905 1.00 85.19 188 LYS A C 1
ATOM 1421 O O . LYS A 1 188 ? 1.955 -23.856 3.279 1.00 85.19 188 LYS A O 1
ATOM 1426 N N . ASN A 1 189 ? -0.036 -23.036 2.611 1.00 82.62 189 ASN A N 1
ATOM 1427 C CA . ASN A 1 189 ? -0.718 -24.328 2.611 1.00 82.62 189 ASN A CA 1
ATOM 1428 C C . ASN A 1 189 ? -0.383 -25.138 1.342 1.00 82.62 189 ASN A C 1
ATOM 1430 O O . ASN A 1 189 ? 0.247 -24.631 0.413 1.00 82.62 189 ASN A O 1
ATOM 1434 N N . TYR A 1 190 ? -0.798 -26.408 1.298 1.00 84.31 190 TYR A N 1
ATOM 1435 C CA . TYR A 1 190 ? -0.471 -27.307 0.185 1.00 84.31 190 TYR A CA 1
ATOM 1436 C C . TYR A 1 190 ? -0.957 -26.782 -1.176 1.00 84.31 190 TYR A C 1
ATOM 1438 O O . TYR A 1 190 ? -0.193 -26.799 -2.137 1.00 84.31 190 TYR A O 1
ATOM 1446 N N . ALA A 1 191 ? -2.179 -26.246 -1.246 1.00 74.94 191 ALA A N 1
ATOM 1447 C CA . ALA A 1 191 ? -2.738 -25.702 -2.483 1.00 74.94 191 ALA A CA 1
ATOM 1448 C C . ALA A 1 191 ? -1.983 -24.444 -2.956 1.00 74.94 191 ALA A C 1
ATOM 1450 O O . ALA A 1 191 ? -1.728 -24.276 -4.147 1.00 74.94 191 ALA A O 1
ATOM 1451 N N . GLU A 1 192 ? -1.570 -23.569 -2.034 1.00 74.31 192 GLU A N 1
ATOM 1452 C CA . GLU A 1 192 ? -0.745 -22.402 -2.366 1.00 74.31 192 GLU A CA 1
ATOM 1453 C C . GLU A 1 192 ? 0.656 -22.809 -2.840 1.00 74.31 192 GLU A C 1
ATOM 1455 O O . GLU A 1 192 ? 1.174 -22.225 -3.793 1.00 74.31 192 GLU A O 1
ATOM 1460 N N . LEU A 1 193 ? 1.276 -23.797 -2.181 1.00 76.12 193 LEU A N 1
ATOM 1461 C CA . LEU A 1 193 ? 2.587 -24.334 -2.556 1.00 76.12 193 LEU A CA 1
ATOM 1462 C C . LEU A 1 193 ? 2.551 -24.971 -3.941 1.00 76.12 193 LEU A C 1
ATOM 1464 O O . LEU A 1 193 ? 3.428 -24.680 -4.750 1.00 76.12 193 LEU A O 1
ATOM 1468 N N . GLU A 1 194 ? 1.532 -25.779 -4.229 1.00 76.50 194 GLU A N 1
ATOM 1469 C CA . GLU A 1 194 ? 1.302 -26.340 -5.559 1.00 76.50 194 GLU A CA 1
ATOM 1470 C C . GLU A 1 194 ? 1.141 -25.212 -6.590 1.00 76.50 194 GLU A C 1
ATOM 1472 O O . GLU A 1 194 ? 1.843 -25.189 -7.599 1.00 76.50 194 GLU A O 1
ATOM 1477 N N . GLY A 1 195 ? 0.320 -24.197 -6.300 1.00 71.69 195 GLY A N 1
ATOM 1478 C CA . GLY A 1 195 ? 0.175 -23.016 -7.155 1.00 71.69 195 GLY A CA 1
ATOM 1479 C C . GLY A 1 195 ? 1.500 -22.292 -7.440 1.00 71.69 195 GLY A C 1
ATOM 1480 O O . GLY A 1 195 ? 1.773 -21.943 -8.590 1.00 71.69 195 GLY A O 1
ATOM 1481 N N . MET A 1 196 ? 2.350 -22.107 -6.423 1.00 72.56 196 MET A N 1
ATOM 1482 C CA . MET A 1 196 ? 3.689 -21.515 -6.575 1.00 72.56 196 MET A CA 1
ATOM 1483 C C . MET A 1 196 ? 4.650 -22.410 -7.364 1.00 72.56 196 MET A C 1
ATOM 1485 O O . MET A 1 196 ? 5.439 -21.916 -8.167 1.00 72.56 196 MET A O 1
ATOM 1489 N N . GLN A 1 197 ? 4.604 -23.725 -7.164 1.00 74.88 197 GLN A N 1
ATOM 1490 C CA . GLN A 1 197 ? 5.428 -24.661 -7.929 1.00 74.88 197 GLN A CA 1
ATOM 1491 C C . GLN A 1 197 ? 5.058 -24.623 -9.414 1.00 74.88 197 GLN A C 1
ATOM 1493 O O . GLN A 1 197 ? 5.943 -24.534 -10.267 1.00 74.88 197 GLN A O 1
ATOM 1498 N N . ASN A 1 198 ? 3.759 -24.581 -9.708 1.00 70.00 198 ASN A N 1
ATOM 1499 C CA . ASN A 1 198 ? 3.223 -24.547 -11.066 1.00 70.00 198 ASN A CA 1
ATOM 1500 C C . ASN A 1 198 ? 3.571 -23.249 -11.805 1.00 70.00 198 ASN A C 1
ATOM 1502 O O . ASN A 1 198 ? 3.702 -23.250 -13.031 1.00 70.00 198 ASN A O 1
ATOM 1506 N N . SER A 1 199 ? 3.724 -22.136 -11.081 1.00 63.44 199 SER A N 1
ATOM 1507 C CA . SER A 1 199 ? 4.127 -20.861 -11.676 1.00 63.44 199 SER A CA 1
ATOM 1508 C C . SER A 1 199 ? 5.642 -20.751 -11.902 1.00 63.44 199 SER A C 1
ATOM 1510 O O . SER A 1 199 ? 6.047 -20.158 -12.906 1.00 63.44 199 SER A O 1
ATOM 1512 N N . HIS A 1 200 ? 6.476 -21.332 -11.024 1.00 59.78 200 HIS A N 1
ATOM 1513 C CA . HIS A 1 200 ? 7.922 -21.064 -10.980 1.00 59.78 200 HIS A CA 1
ATOM 1514 C C . HIS A 1 200 ? 8.853 -22.155 -11.525 1.00 59.78 200 HIS A C 1
ATOM 1516 O O . HIS A 1 200 ? 9.942 -21.819 -11.996 1.00 59.78 200 HIS A O 1
ATOM 1522 N N . LEU A 1 201 ? 8.523 -23.444 -11.417 1.00 53.03 201 LEU A N 1
ATOM 1523 C CA . LEU A 1 201 ? 9.533 -24.485 -11.636 1.00 53.03 201 LEU A CA 1
ATOM 1524 C C . LEU A 1 201 ? 9.891 -24.702 -13.113 1.00 53.03 201 LEU A C 1
ATOM 1526 O O . LEU A 1 201 ? 9.117 -24.426 -14.025 1.00 53.03 201 LEU A O 1
ATOM 1530 N N . ARG A 1 202 ? 11.111 -25.215 -13.319 1.00 41.12 202 ARG A N 1
ATOM 1531 C CA . ARG A 1 202 ? 11.661 -25.756 -14.569 1.00 41.12 202 ARG A CA 1
ATOM 1532 C C . ARG A 1 202 ? 11.751 -27.272 -14.390 1.00 41.12 202 ARG A C 1
ATOM 1534 O O . ARG A 1 202 ? 12.263 -27.727 -13.371 1.00 41.12 202 ARG A O 1
ATOM 1541 N N . SER A 1 203 ? 11.238 -28.037 -15.353 1.00 40.00 203 SER A N 1
ATOM 1542 C CA . SER A 1 203 ? 11.209 -29.501 -15.279 1.00 40.00 203 SER A CA 1
ATOM 1543 C C . SER A 1 203 ? 12.612 -30.092 -15.129 1.00 40.00 203 SER A C 1
ATOM 1545 O O . SER A 1 203 ? 13.460 -29.935 -16.007 1.00 40.00 203 SER A O 1
ATOM 1547 N N . LEU A 1 204 ? 12.823 -30.801 -14.025 1.00 41.84 204 LEU A N 1
ATOM 1548 C CA . LEU A 1 204 ? 13.775 -31.897 -13.906 1.00 41.84 204 LEU A CA 1
ATOM 1549 C C . LEU A 1 204 ? 13.059 -32.993 -13.117 1.00 41.84 204 LEU A C 1
ATOM 1551 O O . LEU A 1 204 ? 13.265 -33.143 -11.920 1.00 41.84 204 LEU A O 1
ATOM 1555 N N . ASN A 1 205 ? 12.154 -33.715 -13.779 1.00 37.38 205 ASN A N 1
ATOM 1556 C CA . ASN A 1 205 ? 11.974 -35.129 -13.480 1.00 37.38 205 ASN A CA 1
ATOM 1557 C C . ASN A 1 205 ? 11.418 -35.901 -14.678 1.00 37.38 205 ASN A C 1
ATOM 1559 O O . ASN A 1 205 ? 10.464 -35.514 -15.349 1.00 37.38 205 ASN A O 1
ATOM 1563 N N . TYR A 1 206 ? 12.137 -36.985 -14.926 1.00 41.03 206 TYR A N 1
ATOM 1564 C CA . TYR A 1 206 ? 11.943 -38.047 -15.891 1.00 41.03 206 TYR A CA 1
ATOM 1565 C C . TYR A 1 206 ? 10.617 -38.788 -15.621 1.00 41.03 206 TYR A C 1
ATOM 1567 O O . TYR A 1 206 ? 10.254 -38.985 -14.467 1.00 41.03 206 TYR A O 1
ATOM 1575 N N . LEU A 1 207 ? 9.976 -39.272 -16.693 1.00 44.06 207 LEU A N 1
ATOM 1576 C CA . LEU A 1 207 ? 8.947 -40.328 -16.714 1.00 44.06 207 LEU A CA 1
ATOM 1577 C C . LEU A 1 207 ? 7.615 -40.086 -15.964 1.00 44.06 207 LEU A C 1
ATOM 1579 O O . LEU A 1 207 ? 7.503 -40.353 -14.776 1.00 44.06 207 LEU A O 1
ATOM 1583 N N . ILE A 1 208 ? 6.558 -39.758 -16.724 1.00 38.38 208 ILE A N 1
ATOM 1584 C CA . ILE A 1 208 ? 5.324 -40.565 -16.920 1.00 38.38 208 ILE A CA 1
ATOM 1585 C C . ILE A 1 208 ? 4.162 -39.672 -17.412 1.00 38.38 208 ILE A C 1
ATOM 1587 O O . ILE A 1 208 ? 3.744 -38.725 -16.761 1.00 38.38 208 ILE A O 1
ATOM 1591 N N . HIS A 1 209 ? 3.667 -40.035 -18.599 1.00 37.66 209 HIS A N 1
ATOM 1592 C CA . HIS A 1 209 ? 2.340 -39.824 -19.193 1.00 37.66 209 HIS A CA 1
ATOM 1593 C C . HIS A 1 209 ? 1.619 -38.453 -19.162 1.00 37.66 209 HIS A C 1
ATOM 1595 O O . HIS A 1 209 ? 0.951 -38.077 -18.207 1.00 37.66 209 HIS A O 1
ATOM 1601 N N . LEU A 1 210 ? 1.564 -37.838 -20.354 1.00 38.94 210 LEU A N 1
ATOM 1602 C CA . LEU A 1 210 ? 0.342 -37.487 -21.118 1.00 38.94 210 LEU A CA 1
ATOM 1603 C C . LEU A 1 210 ? -0.739 -36.559 -20.520 1.00 38.94 210 LEU A C 1
ATOM 1605 O O . LEU A 1 210 ? -1.732 -36.304 -21.193 1.00 38.94 210 LEU A O 1
ATOM 1609 N N . VAL A 1 211 ? -0.517 -35.944 -19.357 1.00 37.50 211 VAL A N 1
ATOM 1610 C CA . VAL A 1 211 ? -1.320 -34.794 -18.863 1.00 37.50 211 VAL A CA 1
ATOM 1611 C C . VAL A 1 211 ? -0.445 -33.537 -18.661 1.00 37.50 211 VAL A C 1
ATOM 1613 O O . VAL A 1 211 ? -0.884 -32.467 -18.247 1.00 37.50 211 VAL A O 1
ATOM 1616 N N . THR A 1 212 ? 0.827 -33.621 -19.044 1.00 38.50 212 THR A N 1
ATOM 1617 C CA . THR A 1 212 ? 1.889 -32.653 -18.739 1.00 38.50 212 THR A CA 1
ATOM 1618 C C . THR A 1 212 ? 1.984 -31.493 -19.744 1.00 38.50 212 THR A C 1
ATOM 1620 O O . THR A 1 212 ? 3.079 -31.115 -20.146 1.00 38.50 212 THR A O 1
ATOM 1623 N N . SER A 1 213 ? 0.863 -30.907 -20.180 1.00 39.81 213 SER A N 1
ATOM 1624 C CA . SER A 1 213 ? 0.898 -29.707 -21.044 1.00 39.81 213 SER A CA 1
ATOM 1625 C C . SER A 1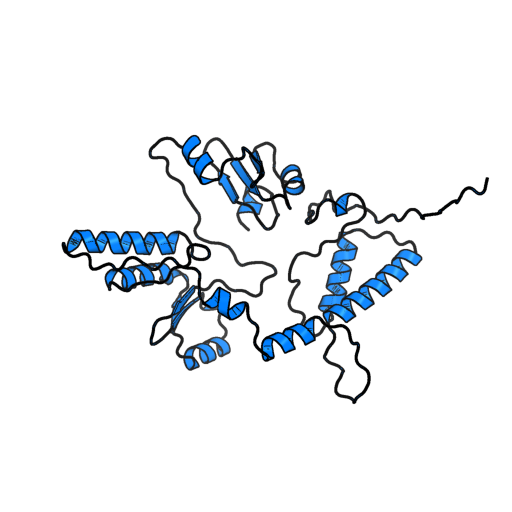 213 ? 0.690 -28.387 -20.287 1.00 39.81 213 SER A C 1
ATOM 1627 O O . SER A 1 213 ? 0.718 -27.330 -20.915 1.00 39.81 213 SER A O 1
ATOM 1629 N N . LEU A 1 214 ? 0.479 -28.403 -18.962 1.00 40.34 214 LEU A N 1
ATOM 1630 C CA . LEU A 1 214 ? -0.011 -27.214 -18.240 1.00 40.34 214 LEU A CA 1
ATOM 1631 C C . LEU A 1 214 ? 0.930 -26.575 -17.202 1.00 40.34 214 LEU A C 1
ATOM 1633 O O . LEU A 1 214 ? 0.544 -25.572 -16.599 1.00 40.34 214 LEU A O 1
ATOM 1637 N N . TYR A 1 215 ? 2.141 -27.102 -17.002 1.00 43.50 215 TYR A N 1
ATOM 1638 C CA . TYR A 1 215 ? 2.891 -26.897 -15.753 1.00 43.50 215 TYR A CA 1
ATOM 1639 C C . TYR A 1 215 ? 4.258 -26.203 -15.880 1.00 43.50 215 TYR A C 1
ATOM 1641 O O . TYR A 1 215 ? 5.119 -26.467 -15.063 1.00 43.50 215 TYR A O 1
ATOM 1649 N N . PHE A 1 216 ? 4.511 -25.319 -16.854 1.00 56.62 216 PHE A N 1
ATOM 1650 C CA . PHE A 1 216 ? 5.794 -24.583 -16.910 1.00 56.62 216 PHE A CA 1
ATOM 1651 C C . PHE A 1 216 ? 5.627 -23.229 -17.608 1.00 56.62 216 PHE A C 1
ATOM 1653 O O . PHE A 1 216 ? 5.678 -23.166 -18.832 1.00 56.62 216 PHE A O 1
ATOM 1660 N N . ARG A 1 217 ? 5.393 -22.144 -16.858 1.00 66.50 217 ARG A N 1
ATOM 1661 C CA . ARG A 1 217 ? 4.999 -20.847 -17.449 1.00 66.50 217 ARG A CA 1
ATOM 1662 C C . ARG A 1 217 ? 6.134 -19.820 -17.448 1.00 66.50 217 ARG A C 1
ATOM 1664 O O . ARG A 1 217 ? 6.631 -19.471 -18.517 1.00 66.50 217 ARG A O 1
ATOM 1671 N N . ASP A 1 218 ? 6.619 -19.380 -16.282 1.00 71.62 218 ASP A N 1
ATOM 1672 C CA . ASP A 1 218 ? 7.647 -18.319 -16.247 1.00 71.62 218 ASP A CA 1
ATOM 1673 C C . ASP A 1 218 ? 9.025 -18.813 -16.720 1.00 71.62 218 ASP A C 1
ATOM 1675 O O . ASP A 1 218 ? 9.702 -18.142 -17.498 1.00 71.62 218 ASP A O 1
ATOM 1679 N N . GLY A 1 219 ? 9.417 -20.035 -16.338 1.00 73.06 219 GLY A N 1
ATOM 1680 C CA . GLY A 1 219 ? 10.676 -20.641 -16.784 1.00 73.06 219 GLY A CA 1
ATOM 1681 C C . GLY A 1 219 ? 10.733 -20.888 -18.298 1.00 73.06 219 GLY A C 1
ATOM 1682 O O . GLY A 1 219 ? 11.782 -20.701 -18.914 1.00 73.06 219 GLY A O 1
ATOM 1683 N N . ALA A 1 220 ? 9.604 -21.258 -18.913 1.00 78.69 220 ALA A N 1
ATOM 1684 C CA . ALA A 1 220 ? 9.501 -21.428 -20.362 1.00 78.69 220 ALA A CA 1
ATOM 1685 C C . ALA A 1 220 ? 9.574 -20.078 -21.092 1.00 78.69 220 ALA A C 1
ATOM 1687 O O . ALA A 1 220 ? 10.306 -19.960 -22.076 1.00 78.69 220 ALA A O 1
ATOM 1688 N N . ALA A 1 221 ? 8.886 -19.051 -20.577 1.00 82.12 221 ALA A N 1
ATOM 1689 C CA . ALA A 1 221 ? 8.980 -17.687 -21.095 1.00 82.12 221 ALA A CA 1
ATOM 1690 C C . ALA A 1 221 ? 10.420 -17.153 -21.039 1.00 82.12 221 ALA A C 1
ATOM 1692 O O . ALA A 1 221 ? 10.902 -16.590 -22.020 1.00 82.12 221 ALA A O 1
ATOM 1693 N N . LEU A 1 222 ? 11.135 -17.386 -19.932 1.00 84.25 222 LEU A N 1
ATOM 1694 C CA . LEU A 1 222 ? 12.542 -17.006 -19.797 1.00 84.25 222 LEU A CA 1
ATOM 1695 C C . LEU A 1 222 ? 13.446 -17.766 -20.770 1.00 84.25 222 LEU A C 1
ATOM 1697 O O . LEU A 1 222 ? 14.302 -17.151 -21.394 1.00 84.25 222 LEU A O 1
ATOM 1701 N N . ALA A 1 223 ? 13.264 -19.079 -20.936 1.00 85.19 223 ALA A N 1
ATOM 1702 C CA . ALA A 1 223 ? 14.067 -19.862 -21.876 1.00 85.19 223 ALA A CA 1
ATOM 1703 C C . ALA A 1 223 ? 13.875 -19.396 -23.331 1.00 85.19 223 ALA A C 1
ATOM 1705 O O . ALA A 1 223 ? 14.853 -19.236 -24.057 1.00 85.19 223 ALA A O 1
ATOM 1706 N N . GLN A 1 224 ? 12.630 -19.124 -23.741 1.00 84.94 224 GLN A N 1
ATOM 1707 C CA . GLN A 1 224 ? 12.325 -18.568 -25.064 1.00 84.94 224 GLN A CA 1
ATOM 1708 C C . GLN A 1 224 ? 12.919 -17.170 -25.242 1.00 84.94 224 GLN A C 1
ATOM 1710 O O . GLN A 1 224 ? 13.491 -16.874 -26.289 1.00 84.94 224 GLN A O 1
ATOM 1715 N N . PHE A 1 225 ? 12.826 -16.332 -24.208 1.00 88.94 225 PHE A N 1
ATOM 1716 C CA . PHE A 1 225 ? 13.437 -15.011 -24.196 1.00 88.94 225 PHE A CA 1
ATOM 1717 C C . PHE A 1 225 ? 14.961 -15.080 -24.358 1.00 88.94 225 PHE A C 1
ATOM 1719 O O . PHE A 1 225 ? 15.502 -14.343 -25.174 1.00 88.94 225 PHE A O 1
ATOM 1726 N N . TRP A 1 226 ? 15.651 -15.976 -23.644 1.00 86.25 226 TRP A N 1
ATOM 1727 C CA . TRP A 1 226 ? 17.103 -16.143 -23.772 1.00 86.25 226 TRP A CA 1
ATOM 1728 C C . TRP A 1 226 ? 17.509 -16.664 -25.151 1.00 86.25 226 TRP A C 1
ATOM 1730 O O . TRP A 1 226 ? 18.415 -16.100 -25.754 1.00 86.25 226 TRP A O 1
ATOM 1740 N N . ALA A 1 227 ? 16.797 -17.658 -25.691 1.00 89.56 227 ALA A N 1
ATOM 1741 C CA . ALA A 1 227 ? 17.051 -18.160 -27.043 1.00 89.56 227 ALA A CA 1
ATOM 1742 C C . ALA A 1 227 ? 16.858 -17.066 -28.109 1.00 89.56 227 ALA A C 1
ATOM 1744 O O . ALA A 1 227 ? 17.666 -16.925 -29.025 1.00 89.56 227 ALA A O 1
ATOM 1745 N N . TRP A 1 228 ? 15.806 -16.252 -27.968 1.00 91.56 228 TRP A N 1
ATOM 1746 C CA . TRP A 1 228 ? 15.584 -15.085 -28.820 1.00 91.56 228 TRP A CA 1
ATOM 1747 C C . TRP A 1 228 ? 16.699 -14.046 -28.663 1.00 91.56 228 TRP A C 1
ATOM 1749 O O . TRP A 1 228 ? 17.213 -13.542 -29.659 1.00 91.56 228 TRP A O 1
ATOM 1759 N N . LEU A 1 229 ? 17.096 -13.731 -27.430 1.00 86.94 229 LEU A N 1
ATOM 1760 C CA . LEU A 1 229 ? 18.118 -12.725 -27.159 1.00 86.94 229 LEU A CA 1
ATOM 1761 C C . LEU A 1 229 ? 19.476 -13.141 -27.739 1.00 86.94 229 LEU A C 1
ATOM 1763 O O . LEU A 1 229 ? 20.155 -12.311 -28.339 1.00 86.94 229 LEU A O 1
ATOM 1767 N N . GLU A 1 230 ? 19.849 -14.417 -27.618 1.00 87.31 230 GLU A N 1
ATOM 1768 C CA . GLU A 1 230 ? 21.064 -14.974 -28.221 1.00 87.31 230 GLU A CA 1
ATOM 1769 C C . GLU A 1 230 ? 21.064 -14.837 -29.750 1.00 87.31 230 GLU A C 1
ATOM 1771 O O . GLU A 1 230 ? 22.045 -14.350 -30.312 1.00 87.31 230 GLU A O 1
ATOM 1776 N N . ASP A 1 231 ? 19.964 -15.184 -30.424 1.00 88.12 231 ASP A N 1
ATOM 1777 C CA . ASP A 1 231 ? 19.826 -15.039 -31.882 1.00 88.12 231 ASP A CA 1
ATOM 1778 C C . ASP A 1 231 ? 19.941 -13.569 -32.330 1.00 88.12 231 ASP A C 1
ATOM 1780 O O . ASP A 1 231 ? 20.639 -13.244 -33.294 1.00 88.12 231 ASP A O 1
ATOM 1784 N N . VAL A 1 232 ? 19.311 -12.650 -31.595 1.00 86.94 232 VAL A N 1
ATOM 1785 C CA . VAL A 1 232 ? 19.360 -11.212 -31.897 1.00 86.94 232 VAL A CA 1
ATOM 1786 C C . VAL A 1 232 ? 20.764 -10.634 -31.682 1.00 86.94 232 VAL A C 1
ATOM 1788 O O . VAL A 1 232 ? 21.225 -9.820 -32.490 1.00 86.94 232 VAL A O 1
ATOM 1791 N N . ILE A 1 233 ? 21.476 -11.095 -30.647 1.00 80.38 233 ILE A N 1
ATOM 1792 C CA . ILE A 1 233 ? 22.877 -10.731 -30.394 1.00 80.38 233 ILE A CA 1
ATOM 1793 C C . ILE A 1 233 ? 23.790 -11.281 -31.497 1.00 80.38 233 ILE A C 1
ATOM 1795 O O . ILE A 1 233 ? 24.634 -10.541 -32.001 1.00 80.38 233 ILE A O 1
ATOM 1799 N N . GLN A 1 234 ? 23.611 -12.535 -31.925 1.00 83.19 234 GLN A N 1
ATOM 1800 C CA . GLN A 1 234 ? 24.391 -13.130 -33.022 1.00 83.19 234 GLN A CA 1
ATOM 1801 C C . GLN A 1 234 ? 24.194 -12.380 -34.344 1.00 83.19 234 GLN A C 1
ATOM 1803 O O . GLN A 1 234 ? 25.144 -12.185 -35.102 1.00 83.19 234 GLN A O 1
ATOM 1808 N N . LYS A 1 235 ? 22.978 -11.885 -34.592 1.00 86.62 235 LYS A N 1
ATOM 1809 C CA . LYS A 1 235 ? 22.644 -11.031 -35.743 1.00 86.62 235 LYS A CA 1
ATOM 1810 C C . LYS A 1 235 ? 23.134 -9.585 -35.600 1.00 86.62 235 LYS A C 1
ATOM 1812 O O . LYS A 1 235 ? 22.903 -8.774 -36.494 1.00 86.62 235 LYS A O 1
ATOM 1817 N N . ASN A 1 236 ? 23.825 -9.262 -34.505 1.00 80.50 236 ASN A N 1
ATOM 1818 C CA . ASN A 1 236 ? 24.421 -7.958 -34.222 1.00 80.50 236 ASN A CA 1
ATOM 1819 C C . ASN A 1 236 ? 23.398 -6.802 -34.227 1.00 80.50 236 ASN A C 1
ATOM 1821 O O . ASN A 1 236 ? 23.715 -5.649 -34.540 1.00 80.50 236 ASN A O 1
ATOM 1825 N N . VAL A 1 237 ? 22.144 -7.119 -33.892 1.00 81.62 237 VAL A N 1
ATOM 1826 C CA . VAL A 1 237 ? 21.055 -6.147 -33.801 1.00 81.62 237 VAL A CA 1
ATOM 1827 C C . VAL A 1 237 ? 21.208 -5.369 -32.500 1.00 81.62 237 VAL A C 1
ATOM 1829 O O . VAL A 1 237 ? 21.378 -5.933 -31.420 1.00 81.62 237 VAL A O 1
ATOM 1832 N N . LYS A 1 238 ? 21.137 -4.042 -32.595 1.00 78.19 238 LYS A N 1
ATOM 1833 C CA . LYS A 1 238 ? 21.248 -3.163 -31.430 1.00 78.19 238 LYS A CA 1
ATOM 1834 C C . LYS A 1 238 ? 19.889 -3.040 -30.755 1.00 78.19 238 LYS A C 1
ATOM 1836 O O . LYS A 1 238 ? 18.967 -2.510 -31.362 1.00 78.19 238 LYS A O 1
ATOM 1841 N N . LEU A 1 239 ? 19.813 -3.475 -29.502 1.00 80.12 239 LEU A N 1
ATOM 1842 C CA . LEU A 1 239 ? 18.637 -3.330 -28.649 1.00 80.12 239 LEU A CA 1
ATOM 1843 C C . LEU A 1 239 ? 18.888 -2.313 -27.530 1.00 80.12 239 LEU A C 1
ATOM 1845 O O . LEU A 1 239 ? 20.022 -2.120 -27.070 1.00 80.12 239 LEU A O 1
ATOM 1849 N N . THR A 1 240 ? 17.807 -1.685 -27.087 1.00 76.75 240 THR A N 1
ATOM 1850 C CA . THR A 1 240 ? 17.735 -0.841 -25.892 1.00 76.75 240 THR A CA 1
ATOM 1851 C C . THR A 1 240 ? 17.221 -1.629 -24.688 1.00 76.75 240 THR A C 1
ATOM 1853 O O . THR A 1 240 ? 16.535 -2.641 -24.827 1.00 76.75 240 THR A O 1
ATOM 1856 N N . GLU A 1 241 ? 17.517 -1.143 -23.480 1.00 74.12 241 GLU A N 1
ATOM 1857 C CA . GLU A 1 241 ? 17.053 -1.752 -22.223 1.00 74.12 241 GLU A CA 1
ATOM 1858 C C . GLU A 1 241 ? 15.517 -1.899 -22.171 1.00 74.12 241 GLU A C 1
ATOM 1860 O O . GLU A 1 241 ? 15.015 -2.905 -21.665 1.00 74.12 241 GLU A O 1
ATOM 1865 N N . VAL A 1 242 ? 14.779 -0.938 -22.746 1.00 71.75 242 VAL A N 1
ATOM 1866 C CA . VAL A 1 242 ? 13.306 -0.938 -22.815 1.00 71.75 242 VAL A CA 1
ATOM 1867 C C . VAL A 1 242 ? 12.794 -2.019 -23.762 1.00 71.75 242 VAL A C 1
ATOM 1869 O O . VAL A 1 242 ? 11.940 -2.803 -23.370 1.00 71.75 242 VAL A O 1
ATOM 1872 N N . GLU A 1 243 ? 13.357 -2.123 -24.967 1.00 77.69 243 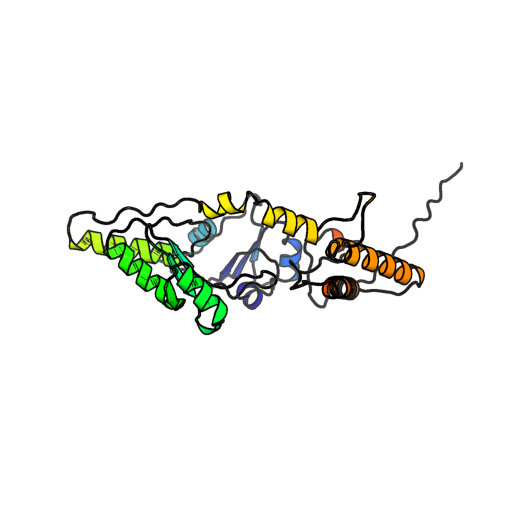GLU A N 1
ATOM 1873 C CA . GLU A 1 243 ? 12.953 -3.149 -25.939 1.00 77.69 243 GLU A CA 1
ATOM 1874 C C . GLU A 1 243 ? 13.185 -4.563 -25.397 1.00 77.69 243 GLU A C 1
ATOM 1876 O O . GLU A 1 243 ? 12.369 -5.456 -25.618 1.00 77.69 243 GLU A O 1
ATOM 1881 N N . VAL A 1 244 ? 14.270 -4.766 -24.642 1.00 83.44 244 VAL A N 1
ATOM 1882 C CA . VAL A 1 244 ? 14.542 -6.045 -23.972 1.00 83.44 244 VAL A CA 1
ATOM 1883 C C . VAL A 1 244 ? 13.494 -6.340 -22.892 1.00 83.44 244 VAL A C 1
ATOM 1885 O O . VAL A 1 244 ? 12.994 -7.463 -22.813 1.00 83.44 244 VAL A O 1
ATOM 1888 N N . ALA A 1 245 ? 13.128 -5.345 -22.078 1.00 76.50 245 ALA A N 1
ATOM 1889 C CA . ALA A 1 245 ? 12.101 -5.498 -21.048 1.00 76.50 245 ALA A CA 1
ATOM 1890 C C . ALA A 1 245 ? 10.709 -5.772 -21.647 1.00 76.50 245 ALA A C 1
ATOM 1892 O O . ALA A 1 245 ? 10.000 -6.659 -21.167 1.00 76.50 245 ALA A O 1
ATOM 1893 N N . ASP A 1 246 ? 10.346 -5.066 -22.719 1.00 79.94 246 ASP A N 1
ATOM 1894 C CA . ASP A 1 246 ? 9.082 -5.247 -23.437 1.00 79.94 246 ASP A CA 1
ATOM 1895 C C . ASP A 1 246 ? 9.017 -6.625 -24.104 1.00 79.94 246 ASP A C 1
ATOM 1897 O O . ASP A 1 246 ? 7.982 -7.291 -24.069 1.00 79.94 246 ASP A O 1
ATOM 1901 N N . LYS A 1 247 ? 10.139 -7.115 -24.644 1.00 85.38 247 LYS A N 1
ATOM 1902 C CA . LYS A 1 247 ? 10.219 -8.468 -25.205 1.00 85.38 247 LYS A CA 1
ATOM 1903 C C . LYS A 1 247 ? 10.068 -9.549 -24.145 1.00 85.38 247 LYS A C 1
ATOM 1905 O O . LYS A 1 247 ? 9.359 -10.526 -24.378 1.00 85.38 247 LYS A O 1
ATOM 1910 N N . LEU A 1 248 ? 10.659 -9.372 -22.964 1.00 83.88 248 LEU A N 1
ATOM 1911 C CA . LEU A 1 248 ? 10.435 -10.294 -21.849 1.00 83.88 248 LEU A CA 1
ATOM 1912 C C . LEU A 1 248 ? 8.962 -10.299 -21.4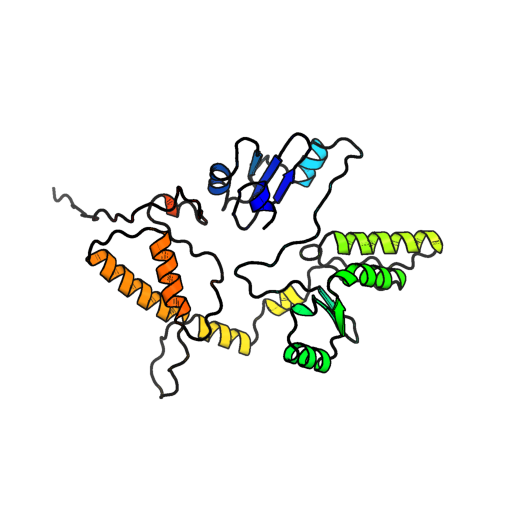05 1.00 83.88 248 LEU A C 1
ATOM 1914 O O . LEU A 1 248 ? 8.399 -11.367 -21.148 1.00 83.88 248 LEU A O 1
ATOM 1918 N N . LEU A 1 249 ? 8.326 -9.126 -21.344 1.00 81.19 249 LEU A N 1
ATOM 1919 C CA . LEU A 1 249 ? 6.894 -9.009 -21.070 1.00 81.19 249 LEU A CA 1
ATOM 1920 C C . LEU A 1 249 ? 6.060 -9.736 -22.130 1.00 81.19 249 LEU A C 1
ATOM 1922 O O . LEU A 1 249 ? 5.142 -10.470 -21.776 1.00 81.19 249 LEU A O 1
ATOM 1926 N N . GLU A 1 250 ? 6.409 -9.608 -23.410 1.00 85.88 250 GLU A N 1
ATOM 1927 C CA . GLU A 1 250 ? 5.735 -10.312 -24.502 1.00 85.88 250 GLU A CA 1
ATOM 1928 C C . GLU A 1 250 ? 5.761 -11.836 -24.287 1.00 85.88 250 GLU A C 1
ATOM 1930 O O . GLU A 1 250 ? 4.714 -12.484 -24.334 1.00 85.88 250 GLU A O 1
ATOM 1935 N N . PHE A 1 251 ? 6.925 -12.421 -23.980 1.00 85.88 251 PHE A N 1
ATOM 1936 C CA . PHE A 1 251 ? 7.038 -13.865 -23.729 1.00 85.88 251 PHE A CA 1
ATOM 1937 C C . PHE A 1 251 ? 6.253 -14.327 -22.497 1.00 85.88 251 PHE A C 1
ATOM 1939 O O . PHE A 1 251 ? 5.648 -15.403 -22.524 1.00 85.88 251 PHE A O 1
ATOM 1946 N N . ARG A 1 252 ? 6.228 -13.515 -21.434 1.00 82.81 252 ARG A N 1
ATOM 1947 C CA . ARG A 1 252 ? 5.434 -13.788 -20.226 1.00 82.81 252 ARG A CA 1
ATOM 1948 C C . ARG A 1 252 ? 3.934 -13.677 -20.480 1.00 82.81 252 ARG A C 1
ATOM 1950 O O . ARG A 1 252 ? 3.188 -14.535 -20.024 1.00 82.81 252 ARG A O 1
ATOM 1957 N N . SER A 1 253 ? 3.504 -12.689 -21.265 1.00 82.06 253 SER A N 1
ATOM 1958 C CA . SER A 1 253 ? 2.091 -12.460 -21.596 1.00 82.06 253 SER A CA 1
ATOM 1959 C C . SER A 1 253 ? 1.457 -13.594 -22.404 1.00 82.06 253 SER A C 1
ATOM 1961 O O . SER A 1 253 ? 0.254 -13.819 -22.318 1.00 82.06 253 SER A O 1
ATOM 1963 N N . LYS A 1 254 ? 2.270 -14.351 -23.152 1.00 83.12 254 LYS A N 1
ATOM 1964 C CA . LYS A 1 254 ? 1.831 -15.531 -23.912 1.00 83.12 254 LYS A CA 1
ATOM 1965 C C . LYS A 1 254 ? 1.573 -16.757 -23.034 1.00 83.12 254 LYS A C 1
ATOM 1967 O O . LYS A 1 254 ? 1.007 -17.734 -23.517 1.00 83.12 254 LYS A O 1
ATOM 1972 N N . GLN A 1 255 ? 1.999 -16.743 -21.772 1.00 75.94 255 GLN A N 1
ATOM 1973 C CA . GLN A 1 255 ? 1.777 -17.865 -20.868 1.00 75.94 255 GLN A CA 1
ATOM 1974 C C . GLN A 1 255 ? 0.331 -17.862 -20.369 1.00 75.94 255 GLN A C 1
ATOM 1976 O O . GLN A 1 255 ? -0.199 -16.831 -19.958 1.00 75.94 255 GLN A O 1
ATOM 1981 N N . ALA A 1 256 ? -0.312 -19.031 -20.364 1.00 71.06 256 ALA A N 1
ATOM 1982 C CA . ALA A 1 256 ? -1.667 -19.167 -19.833 1.00 71.06 256 ALA A CA 1
ATOM 1983 C C . ALA A 1 256 ? -1.733 -18.663 -18.378 1.00 71.06 256 ALA A C 1
ATOM 1985 O O . ALA A 1 256 ? -0.819 -18.907 -17.595 1.00 71.06 256 ALA A O 1
ATOM 1986 N N . GLY A 1 257 ? -2.803 -17.970 -17.985 1.00 65.75 257 GLY A N 1
ATOM 1987 C CA . GLY A 1 257 ? -2.955 -17.437 -16.621 1.00 65.75 257 GLY A CA 1
ATOM 1988 C C . GLY A 1 257 ? -1.968 -16.327 -16.236 1.00 65.75 257 GLY A C 1
ATOM 1989 O O . GLY A 1 257 ? -1.856 -16.013 -15.052 1.00 65.75 257 GLY A O 1
ATOM 1990 N N . PHE A 1 258 ? -1.254 -15.737 -17.199 1.00 70.62 258 PHE A N 1
ATOM 1991 C CA . PHE A 1 258 ? -0.579 -14.463 -16.986 1.00 70.62 258 PHE A CA 1
ATOM 1992 C C . PHE A 1 258 ? -1.619 -13.379 -16.678 1.00 70.62 258 PHE A C 1
ATOM 1994 O O . PHE A 1 258 ? -2.627 -13.271 -17.373 1.00 70.62 258 PHE A O 1
ATOM 2001 N N . ASN A 1 259 ? -1.369 -12.591 -15.632 1.00 67.38 259 ASN A N 1
ATOM 2002 C CA . ASN A 1 259 ? -2.235 -11.483 -15.234 1.00 67.38 259 ASN A CA 1
ATOM 2003 C C . ASN A 1 259 ? -1.524 -10.146 -15.474 1.00 67.38 259 ASN A C 1
ATOM 2005 O O . ASN A 1 259 ? -1.899 -9.379 -16.351 1.00 67.38 259 ASN A O 1
ATOM 2009 N N . ASP A 1 260 ? -0.441 -9.909 -14.738 1.00 59.56 260 ASP A N 1
ATOM 2010 C CA . ASP A 1 260 ? 0.442 -8.759 -14.912 1.00 59.56 260 ASP A CA 1
ATOM 2011 C C . ASP A 1 260 ? 1.844 -9.127 -14.399 1.00 59.56 260 ASP A C 1
ATOM 2013 O O . ASP A 1 260 ? 2.059 -10.152 -13.744 1.00 59.56 260 ASP A O 1
ATOM 2017 N N . THR A 1 261 ? 2.814 -8.273 -14.691 1.00 64.69 261 THR A N 1
ATOM 2018 C CA . THR A 1 261 ? 4.117 -8.249 -14.032 1.00 64.69 261 THR A CA 1
ATOM 2019 C C . THR A 1 261 ? 3.972 -7.969 -12.538 1.00 64.69 261 THR A C 1
ATOM 2021 O O . THR A 1 261 ? 3.206 -7.102 -12.130 1.00 64.69 261 THR A O 1
ATOM 2024 N N . SER A 1 262 ? 4.743 -8.678 -11.710 1.00 56.28 262 SER A N 1
ATOM 2025 C CA . SER A 1 262 ? 4.770 -8.468 -10.253 1.00 56.28 262 SER A CA 1
ATOM 2026 C C . SER A 1 262 ? 5.548 -7.213 -9.836 1.00 56.28 262 SER A C 1
ATOM 2028 O O . SER A 1 262 ? 5.371 -6.700 -8.734 1.00 56.28 262 SER A O 1
ATOM 2030 N N . PHE A 1 263 ? 6.424 -6.715 -10.709 1.00 66.00 263 PHE A N 1
ATOM 2031 C CA . PHE A 1 263 ? 7.140 -5.449 -10.581 1.00 66.00 263 PHE A CA 1
ATOM 2032 C C . PHE A 1 263 ? 7.644 -5.004 -11.961 1.00 66.00 263 PHE A C 1
ATOM 2034 O O . PHE A 1 263 ? 7.740 -5.805 -12.891 1.00 66.00 263 PHE A O 1
ATOM 2041 N N . GLY A 1 264 ? 8.003 -3.724 -12.096 1.00 63.78 264 GLY A N 1
ATOM 2042 C CA . GLY A 1 264 ? 8.614 -3.218 -13.326 1.00 63.78 264 GLY A CA 1
ATOM 2043 C C . GLY A 1 264 ? 9.927 -3.943 -13.635 1.00 63.78 264 GLY A C 1
ATOM 2044 O O . GLY A 1 264 ? 10.838 -3.937 -12.809 1.00 63.78 264 GLY A O 1
ATOM 2045 N N . THR A 1 265 ? 10.020 -4.558 -14.816 1.00 71.94 265 THR A N 1
ATOM 2046 C CA . THR A 1 265 ? 11.198 -5.339 -15.227 1.00 71.94 265 THR A CA 1
ATOM 2047 C C . THR A 1 265 ? 12.465 -4.487 -15.185 1.00 71.94 265 THR A C 1
ATOM 2049 O O . THR A 1 265 ? 12.507 -3.390 -15.740 1.00 71.94 265 THR A O 1
ATOM 2052 N N . ILE A 1 266 ? 13.506 -5.017 -14.543 1.00 70.12 266 ILE A N 1
ATOM 2053 C CA . ILE A 1 266 ? 14.825 -4.390 -14.460 1.00 70.12 266 ILE A CA 1
ATOM 2054 C C . ILE A 1 266 ? 15.674 -4.937 -15.608 1.00 70.12 266 ILE A C 1
ATOM 2056 O O . ILE A 1 266 ? 15.993 -6.123 -15.632 1.00 70.12 266 ILE A O 1
ATOM 2060 N N . SER A 1 267 ? 16.029 -4.071 -16.551 1.00 73.25 267 SER A N 1
ATOM 2061 C CA . SER A 1 267 ? 16.873 -4.384 -17.706 1.00 73.25 267 SER A CA 1
ATOM 2062 C C . SER A 1 267 ? 18.031 -3.392 -17.712 1.00 73.25 267 SER A C 1
ATOM 2064 O O . SER A 1 267 ? 17.804 -2.194 -17.852 1.00 73.25 267 SER A O 1
ATOM 2066 N N . GLY A 1 268 ? 19.253 -3.867 -17.459 1.00 66.75 268 GLY A N 1
ATOM 2067 C CA . GLY A 1 268 ? 20.430 -3.015 -17.281 1.00 66.75 268 GLY A CA 1
ATOM 2068 C C . GLY A 1 268 ? 21.672 -3.593 -17.954 1.00 66.75 268 GLY A C 1
ATOM 2069 O O . GLY A 1 268 ? 22.005 -4.754 -17.720 1.00 66.75 268 GLY A O 1
ATOM 2070 N N . CYS A 1 269 ? 22.382 -2.791 -18.754 1.00 61.78 269 CYS A N 1
ATOM 2071 C CA . CYS A 1 269 ? 23.656 -3.166 -19.375 1.00 61.78 269 CYS A CA 1
ATOM 2072 C C . CYS A 1 269 ? 24.821 -2.244 -18.953 1.00 61.78 269 CYS A C 1
ATOM 2074 O O . CYS A 1 269 ? 24.806 -1.030 -19.159 1.00 61.78 269 CYS A O 1
ATOM 2076 N N . SER A 1 270 ? 25.888 -2.857 -18.425 1.00 55.03 270 SER A N 1
ATOM 2077 C CA . SER A 1 270 ? 27.149 -2.229 -17.999 1.00 55.03 270 SER A CA 1
ATOM 2078 C C . SER A 1 270 ? 26.968 -1.106 -16.947 1.00 55.03 270 SER A C 1
ATOM 2080 O O . SER A 1 270 ? 26.647 -1.481 -15.817 1.00 55.03 270 SER A O 1
ATOM 2082 N N . PRO A 1 271 ? 27.104 0.226 -17.156 1.00 46.47 271 PRO A N 1
ATOM 2083 C CA . PRO A 1 271 ? 27.140 1.145 -16.006 1.00 46.47 271 PRO A CA 1
ATOM 2084 C C . PRO A 1 271 ? 25.818 1.234 -15.220 1.00 46.47 271 PRO A C 1
ATOM 2086 O O . PRO A 1 271 ? 25.816 1.709 -14.086 1.00 46.47 271 PRO A O 1
ATOM 2089 N N . SER A 1 272 ? 24.690 0.806 -15.802 1.00 49.38 272 SER A N 1
ATOM 2090 C CA . SER A 1 272 ? 23.363 0.810 -15.167 1.00 49.38 272 SER A CA 1
ATOM 2091 C C . SER A 1 272 ? 23.155 -0.327 -14.160 1.00 49.38 272 SER A C 1
ATOM 2093 O O . SER A 1 272 ? 22.331 -0.168 -13.262 1.00 49.38 272 SER A O 1
ATOM 2095 N N . PHE A 1 273 ? 23.938 -1.415 -14.219 1.00 38.75 273 PHE A N 1
ATOM 2096 C CA . PHE A 1 273 ? 23.802 -2.559 -13.300 1.00 38.75 273 PHE A CA 1
ATOM 2097 C C . PHE A 1 273 ? 24.099 -2.188 -11.832 1.00 38.75 273 PHE A C 1
ATOM 2099 O O . PHE A 1 273 ? 23.571 -2.795 -10.901 1.00 38.75 273 PHE A O 1
ATOM 2106 N N . TRP A 1 274 ? 24.890 -1.131 -11.613 1.00 34.97 274 TRP A N 1
ATOM 2107 C CA . TRP A 1 274 ? 25.183 -0.587 -10.282 1.00 34.97 274 TRP A CA 1
ATOM 2108 C C . TRP A 1 274 ? 23.992 0.163 -9.657 1.00 34.97 274 TRP A C 1
ATOM 2110 O O . TRP A 1 274 ? 23.929 0.310 -8.436 1.00 34.97 274 TRP A O 1
ATOM 2120 N N . CYS A 1 275 ? 23.001 0.572 -10.456 1.00 42.59 275 CYS A N 1
ATOM 2121 C CA . CYS A 1 275 ? 21.704 1.037 -9.966 1.00 42.59 275 CYS A CA 1
ATOM 2122 C C . CYS A 1 275 ? 20.735 -0.150 -9.905 1.00 42.59 275 CYS A C 1
ATOM 2124 O O . CYS A 1 275 ? 19.999 -0.404 -10.855 1.00 42.59 275 CYS A O 1
ATOM 2126 N N . LYS A 1 276 ? 20.684 -0.847 -8.760 1.00 43.81 276 LYS A N 1
ATOM 2127 C CA . LYS A 1 276 ? 19.842 -2.044 -8.540 1.00 43.81 276 LYS A CA 1
ATOM 2128 C C . LYS A 1 276 ? 18.332 -1.859 -8.804 1.00 43.81 276 LYS A C 1
ATOM 2130 O O . LYS A 1 276 ? 17.628 -2.858 -8.811 1.00 43.81 276 LYS A O 1
ATOM 2135 N N . TRP A 1 277 ? 17.846 -0.630 -9.023 1.00 42.38 277 TRP A N 1
ATOM 2136 C CA . TRP A 1 277 ? 16.441 -0.292 -9.314 1.00 42.38 277 TRP A CA 1
ATOM 2137 C C . TRP A 1 277 ? 16.286 0.912 -10.279 1.00 42.38 277 TRP A C 1
ATOM 2139 O O . TRP A 1 277 ? 15.420 1.764 -10.095 1.00 42.38 277 TRP A O 1
ATOM 2149 N N . GLY A 1 278 ? 17.164 1.041 -11.281 1.00 39.62 278 GLY A N 1
ATOM 2150 C CA . GLY A 1 278 ? 17.273 2.244 -12.121 1.00 39.62 278 GLY A CA 1
ATOM 2151 C C . GLY A 1 278 ? 16.204 2.437 -13.213 1.00 39.62 278 GLY A C 1
ATOM 2152 O O . GLY A 1 278 ? 16.311 1.859 -14.280 1.00 39.62 278 GLY A O 1
ATOM 2153 N N . ASP A 1 279 ? 15.262 3.344 -12.942 1.00 45.00 279 ASP A N 1
ATOM 2154 C CA . ASP A 1 279 ? 14.738 4.427 -13.806 1.00 45.00 279 ASP A CA 1
ATOM 2155 C C . ASP A 1 279 ? 14.154 4.158 -15.231 1.00 45.00 279 ASP A C 1
ATOM 2157 O O . ASP A 1 279 ? 14.853 3.765 -16.161 1.00 45.00 279 ASP A O 1
ATOM 2161 N N . ARG A 1 280 ? 12.880 4.563 -15.436 1.00 44.12 280 ARG A N 1
ATOM 2162 C CA . ARG A 1 280 ? 12.136 4.634 -16.723 1.00 44.12 280 ARG A CA 1
ATOM 2163 C C . ARG A 1 280 ? 12.087 6.048 -17.366 1.00 44.12 280 ARG A C 1
ATOM 2165 O O . ARG A 1 280 ? 11.229 6.309 -18.224 1.00 44.12 280 ARG A O 1
ATOM 2172 N N . THR A 1 281 ? 12.943 6.998 -16.984 1.00 39.12 281 THR A N 1
ATOM 2173 C CA . THR A 1 281 ? 12.989 8.347 -17.593 1.00 39.12 281 THR A CA 1
ATOM 2174 C C . THR A 1 281 ? 13.640 8.347 -18.984 1.00 39.12 281 THR A C 1
ATOM 2176 O O . THR A 1 281 ? 14.561 7.585 -19.260 1.00 39.12 281 THR A O 1
ATOM 2179 N N . LEU A 1 282 ? 13.160 9.214 -19.891 1.00 36.28 282 LEU A N 1
ATOM 2180 C CA . LEU A 1 282 ? 13.570 9.306 -21.310 1.00 36.28 282 LEU A CA 1
ATOM 2181 C C . LEU A 1 282 ? 15.090 9.404 -21.550 1.00 36.28 282 LEU A C 1
ATOM 2183 O O . LEU A 1 282 ? 15.554 8.985 -22.607 1.00 36.28 282 LEU A O 1
ATOM 2187 N N . GLN A 1 283 ? 15.868 9.910 -20.591 1.00 35.03 283 GLN A N 1
ATOM 2188 C CA . GLN A 1 283 ? 17.317 10.079 -20.735 1.00 35.03 283 GLN A CA 1
ATOM 2189 C C . GLN A 1 283 ? 18.130 8.801 -20.468 1.00 35.03 283 GLN A C 1
ATOM 2191 O O . GLN A 1 283 ? 19.215 8.660 -21.028 1.00 35.03 283 GLN A O 1
ATOM 2196 N N . THR A 1 284 ? 17.626 7.841 -19.683 1.00 40.50 284 THR A N 1
ATOM 2197 C CA . THR A 1 284 ? 18.272 6.523 -19.516 1.00 40.50 284 THR A CA 1
ATOM 2198 C C . THR A 1 284 ? 17.822 5.494 -20.559 1.00 40.50 284 THR A C 1
ATOM 2200 O O . THR A 1 284 ? 18.540 4.520 -20.762 1.00 40.50 284 THR A O 1
ATOM 2203 N N . ARG A 1 285 ? 16.718 5.745 -21.288 1.00 41.47 285 ARG A N 1
ATOM 2204 C CA . ARG A 1 285 ? 16.082 4.817 -22.258 1.00 41.47 285 ARG A CA 1
ATOM 2205 C C . ARG A 1 285 ? 16.954 4.358 -23.431 1.00 41.47 285 ARG A C 1
ATOM 2207 O O . ARG A 1 285 ? 16.664 3.323 -24.015 1.00 41.47 285 ARG A O 1
ATOM 2214 N N . ASN A 1 286 ? 17.994 5.108 -23.793 1.00 39.78 286 ASN A N 1
ATOM 2215 C CA . ASN A 1 286 ? 18.709 4.932 -25.064 1.00 39.78 286 ASN A CA 1
ATOM 2216 C C . ASN A 1 286 ? 20.140 4.396 -24.921 1.00 39.78 286 ASN A C 1
ATOM 2218 O O . ASN A 1 286 ? 20.990 4.652 -25.780 1.00 39.78 286 ASN A O 1
ATOM 2222 N N . ARG A 1 287 ? 20.444 3.647 -23.854 1.00 44.62 287 ARG A N 1
ATOM 2223 C CA . ARG A 1 287 ? 21.729 2.944 -23.793 1.00 44.62 287 ARG A CA 1
ATOM 2224 C C . ARG A 1 287 ? 21.662 1.643 -24.583 1.00 44.62 287 ARG A C 1
ATOM 2226 O O . ARG A 1 287 ? 20.847 0.767 -24.323 1.00 44.62 287 ARG A O 1
ATOM 2233 N N . LYS A 1 288 ? 22.525 1.574 -25.592 1.00 42.06 288 LYS A N 1
ATOM 2234 C CA . LYS A 1 288 ? 22.691 0.428 -26.484 1.00 42.06 288 LYS A CA 1
ATOM 2235 C C . LYS A 1 288 ? 23.495 -0.646 -25.760 1.00 42.06 288 LYS A C 1
ATOM 2237 O O . LYS A 1 288 ? 24.536 -0.333 -25.177 1.00 42.06 288 LYS A O 1
ATOM 2242 N N . LEU A 1 289 ? 23.043 -1.894 -25.837 1.00 40.53 289 LEU A N 1
ATOM 2243 C CA . LEU A 1 289 ? 23.878 -3.033 -25.469 1.00 40.53 289 LEU A CA 1
ATOM 2244 C C . LEU A 1 289 ? 25.090 -3.089 -26.411 1.00 40.53 289 LEU A C 1
ATOM 2246 O O . LEU A 1 289 ? 24.943 -3.176 -27.629 1.00 40.53 289 LEU A O 1
ATOM 2250 N N . TYR A 1 290 ? 26.288 -3.024 -25.834 1.00 36.31 290 TYR A N 1
ATOM 2251 C CA . TYR A 1 290 ? 27.544 -3.299 -26.522 1.00 36.31 290 TYR A CA 1
ATOM 2252 C C . TYR A 1 290 ? 28.321 -4.306 -25.683 1.00 36.31 290 TYR A C 1
ATOM 2254 O O . TYR A 1 290 ? 28.786 -3.976 -24.594 1.00 36.31 290 TYR A O 1
ATOM 2262 N N . LEU A 1 291 ? 28.479 -5.524 -26.194 1.00 39.69 291 LEU A N 1
ATOM 2263 C CA . LEU A 1 291 ? 29.500 -6.439 -25.702 1.00 39.69 291 LEU A CA 1
ATOM 2264 C C . LEU A 1 291 ? 30.710 -6.292 -26.621 1.00 39.69 291 LEU A C 1
ATOM 2266 O O . LEU A 1 291 ? 30.745 -6.826 -27.727 1.00 39.69 291 LEU A O 1
ATOM 2270 N N . GLY A 1 292 ? 31.684 -5.498 -26.176 1.00 28.62 292 GLY A N 1
ATOM 2271 C CA . GLY A 1 292 ? 33.033 -5.572 -26.722 1.00 28.62 292 GLY A CA 1
ATOM 2272 C C . GLY A 1 292 ? 33.587 -6.959 -26.414 1.00 28.62 292 GLY A C 1
ATOM 2273 O O . GLY A 1 292 ? 33.540 -7.394 -25.264 1.00 28.62 292 GLY A O 1
ATOM 2274 N N . GLY A 1 293 ? 34.044 -7.666 -27.447 1.00 26.75 293 GLY A N 1
ATOM 2275 C CA . GLY A 1 293 ? 34.567 -9.019 -27.319 1.00 26.75 293 GLY A CA 1
ATOM 2276 C C . GLY A 1 293 ? 35.677 -9.091 -26.275 1.00 26.75 293 GLY A C 1
ATOM 2277 O O . GLY A 1 293 ? 36.690 -8.402 -26.388 1.00 26.75 293 GLY A O 1
ATOM 2278 N N . PHE A 1 294 ? 35.496 -9.956 -25.280 1.00 25.38 294 PHE A N 1
ATOM 2279 C CA . PHE A 1 294 ? 36.592 -10.457 -24.464 1.00 25.38 294 PHE A CA 1
ATOM 2280 C C . PHE A 1 294 ? 37.488 -11.306 -25.377 1.00 25.38 294 PHE A C 1
ATOM 2282 O O . PHE A 1 294 ? 37.266 -12.497 -25.571 1.00 25.38 294 PHE A O 1
ATOM 2289 N N . ARG A 1 295 ? 38.476 -10.672 -26.013 1.00 24.97 295 ARG A N 1
ATOM 2290 C CA . ARG A 1 295 ? 39.660 -11.371 -26.514 1.00 24.97 295 ARG A CA 1
ATOM 2291 C C . ARG A 1 295 ? 40.657 -11.390 -25.363 1.00 24.97 295 ARG A C 1
ATOM 2293 O O . ARG A 1 295 ? 41.364 -10.412 -25.143 1.00 24.97 295 ARG A O 1
ATOM 2300 N N . GLU A 1 296 ? 40.691 -12.491 -24.621 1.00 28.25 296 GLU A N 1
ATOM 2301 C CA . GLU A 1 296 ? 41.861 -12.832 -23.817 1.00 28.25 296 GLU A CA 1
ATOM 2302 C C . GLU A 1 296 ? 43.030 -13.075 -24.777 1.00 28.25 296 GLU A C 1
ATOM 2304 O O . GLU A 1 296 ? 43.128 -14.114 -25.427 1.00 28.25 296 GLU A O 1
ATOM 2309 N N . THR A 1 297 ? 43.912 -12.091 -24.917 1.00 29.09 297 THR A N 1
ATOM 2310 C CA . THR A 1 297 ? 45.273 -12.342 -25.384 1.00 29.09 297 THR A CA 1
ATOM 2311 C C . THR A 1 297 ? 46.111 -12.683 -24.160 1.00 29.09 297 THR A C 1
ATOM 2313 O O . THR A 1 297 ? 46.532 -11.787 -23.430 1.00 29.09 297 THR A O 1
ATOM 2316 N N . LEU A 1 298 ? 46.327 -13.977 -23.923 1.00 27.91 298 LEU A N 1
ATOM 2317 C CA . LEU A 1 298 ? 47.405 -14.458 -23.059 1.00 27.91 298 LEU A CA 1
ATOM 2318 C C . LEU A 1 298 ? 48.750 -14.051 -23.689 1.00 27.91 298 LEU A C 1
ATOM 2320 O O . LEU A 1 298 ? 48.982 -14.405 -24.849 1.00 27.91 298 LEU A O 1
ATOM 2324 N N . PRO A 1 299 ? 49.647 -13.340 -22.984 1.00 27.11 299 PRO A N 1
ATOM 2325 C CA . PRO A 1 299 ? 51.024 -13.228 -23.424 1.00 27.11 299 PRO A CA 1
ATOM 2326 C C . PRO A 1 299 ? 51.746 -14.529 -23.067 1.00 27.11 299 PRO A C 1
ATOM 2328 O O . PRO A 1 299 ? 51.896 -14.884 -21.900 1.00 27.11 299 PRO A O 1
ATOM 2331 N N . ILE A 1 300 ? 52.160 -15.254 -24.101 1.00 33.22 300 ILE A N 1
ATOM 2332 C CA . ILE A 1 300 ? 53.230 -16.244 -24.012 1.00 33.22 300 ILE A CA 1
ATOM 2333 C C . ILE A 1 300 ? 54.523 -15.446 -24.208 1.00 33.22 300 ILE A C 1
ATOM 2335 O O . ILE A 1 300 ? 54.686 -14.818 -25.258 1.00 33.22 300 ILE A O 1
ATOM 2339 N N . GLY A 1 301 ? 55.395 -15.436 -23.201 1.00 36.38 301 GLY A N 1
ATOM 2340 C CA . GLY A 1 301 ? 56.684 -14.740 -23.210 1.00 36.38 301 GLY A CA 1
ATOM 2341 C C . GLY A 1 301 ? 57.201 -14.502 -21.806 1.00 36.38 301 GLY A C 1
ATOM 2342 O O . GLY A 1 301 ? 56.764 -13.497 -21.210 1.00 36.38 301 GLY A O 1
#

InterPro domains:
  IPR029149 Creatinase/Aminopeptidase P/Spt16, N-terminal [G3DSA:3.40.350.10] (1-76)
  IPR029149 Creatinase/Aminopeptidase P/Spt16, N-terminal [G3DSA:3.40.350.10] (77-166)
  IPR029149 Creatinase/Aminopeptidase P/Spt16, N-terminal [SSF53092] (3-72)
  IPR036005 Creatinase/aminopeptidase-like [G3DSA:3.90.230.10] (186-293)
  IPR050422 Xaa-Pro aminopeptidase P [PTHR43763] (75-270)

pLDDT: mean 73.04, std 18.34, range [24.97, 93.81]

Radius of gyration: 26.19 Å; chains: 1; bounding box: 80×67×71 Å

Organism: NCBI:txid262757

Sequence (301 aa):
MRRAYISGFTGSAGTAVVTKDKAVLWTDGRYFLQAEKQLSSSWILMRAGNLGVPTTIEWLNEVLAPGGRVGIDPRGSDVPHSPVMYAYLIVEIDGAKLFIDNSKVMPEVMNHLKNAGIELRPYDSILSEIESLAVQGTCLWLDTSSVNAAIVNTYKSACERCTTSNGHSVGHPGVYKSSPISVAKAVKNYAELEGMQNSHLRSLNYLIHLVTSLYFRDGAALAQFWAWLEDVIQKNVKLTEVEVADKLLEFRSKQAGFNDTSFGTISGCSPSFWCKWGDRTLQTRNRKLYLGGFRETLPIG

Secondary structure (DSSP, 8-state):
-HHHHHH----SS-EEEE-SS-EEEEE-TTSHHHHHHHS-TTEEEEETTSTTPPPHHHHHHHHSPTT------------TTS----EEEEE-SS-EEEEE-GGG--HHHHHHHHHTTEEEEEGGGHHHHHHHHHHTT---EE-TTTS-HHHHHHHHHHHHHHHHHHSS---PPPEE---HHHHHTTSPPHHHHHHHHHHH---------S-TTSS-SHHHHHHHHHHHHHHHHHTT---BHHHHHHHHHHHHHTSTT----SS------GGGTTSTT----TTTTTPBP------------

Foldseek 3Di:
DVCCVVFVQDDPDWDWDDDPQAIEIEDEPLCVVVSVVRGDPRYHYFHPPDPPGDDPVVVCVVPDDVVDDDDDDQDDDDDPLDPDFDWDWDDDPVAIEIAHDPVPADPVNVVVCVVVRYHYHHNVCLLVVLLVCLLVQHAAADAPVPHTPSSVVSSVVSQVVNCVPPVDNSHDHHHHDHDPVVVVVVDDDPVRVQVVQQADDDDDDDDDDDPPPRRYQLPQLVVVLVVVVVVCVVVVHKDWQVRSQVSSQVSNVPGPPRDDHNDRDDGDAPPCVVSVRDDPDPVRGDDIDDDDDPPPPDDDD